Protein AF-0000000066195956 (afdb_homodimer)

pLDDT: mean 90.22, std 13.71, range [28.42, 98.81]

InterPro domains:
  IPR002176 Crossover junction endodeoxyribonuclease RuvC [MF_00034] (3-159)
  IPR002176 Crossover junction endodeoxyribonuclease RuvC [PF02075] (5-156)
  IPR002176 Crossover junction endodeoxyribonuclease RuvC [PR00696] (6-19)
  IPR002176 Crossover junction endodeoxyribonuclease RuvC [PR00696] (64-80)
  IPR002176 Crossover junction endodeoxyribonuclease RuvC [PR00696] (86-102)
  IPR002176 Crossover junction endodeoxyribonuclease RuvC [PR00696] (110-129)
  IPR002176 Crossover junction endodeoxyribonuclease RuvC [PTHR30194] (3-162)
  IPR002176 Crossover junction endodeoxyribonuclease RuvC [TIGR00228] (5-160)
  IPR002176 Crossover junction endodeoxyribonuclease RuvC [cd16962] (5-159)
  IPR012337 Ribonuclease H-like superfamily [SSF53098] (4-161)
  IPR020563 Crossover junction endodeoxyribonuclease RuvC, magnesium-binding site [PS01321] (116-153)
  IPR036397 Ribonuclease H superfamily [G3DSA:3.30.420.10] (4-164)

Structure (mmCIF, N/CA/C/O backbone):
data_AF-0000000066195956-model_v1
#
loop_
_entity.id
_entity.type
_entity.pdbx_description
1 polymer 'Crossover junction endodeoxyribonuclease RuvC'
#
loop_
_atom_site.group_PDB
_atom_site.id
_atom_site.type_symbol
_atom_site.label_atom_id
_atom_site.label_alt_id
_atom_site.label_comp_id
_atom_site.label_asym_id
_atom_site.label_entity_id
_atom_site.label_seq_id
_atom_site.pdbx_PDB_ins_code
_atom_site.Cartn_x
_atom_site.Cartn_y
_atom_site.Cartn_z
_atom_site.occupancy
_atom_site.B_iso_or_equiv
_atom_site.auth_seq_id
_atom_site.auth_comp_id
_atom_site.auth_asym_id
_atom_site.auth_atom_id
_atom_site.pdbx_PDB_model_num
ATOM 1 N N . MET A 1 1 ? -15.508 -23.344 -19.688 1 63.5 1 MET A N 1
ATOM 2 C CA . MET A 1 1 ? -15.297 -21.906 -19.719 1 63.5 1 MET A CA 1
ATOM 3 C C . MET A 1 1 ? -13.859 -21.562 -19.328 1 63.5 1 MET A C 1
ATOM 5 O O . MET A 1 1 ? -13.273 -22.219 -18.469 1 63.5 1 MET A O 1
ATOM 9 N N . THR A 1 2 ? -13 -20.812 -20.172 1 86.44 2 THR A N 1
ATOM 10 C CA . THR A 1 2 ? -11.586 -20.469 -20.047 1 86.44 2 THR A CA 1
ATOM 11 C C . THR A 1 2 ? -11.406 -19.297 -19.078 1 86.44 2 THR A C 1
ATOM 13 O O . THR A 1 2 ? -12.18 -18.344 -19.109 1 86.44 2 THR A O 1
ATOM 16 N N . GLN A 1 3 ? -10.609 -19.562 -18.031 1 92.44 3 GLN A N 1
ATOM 17 C CA . GLN A 1 3 ? -10.359 -18.531 -17.031 1 92.44 3 GLN A CA 1
ATOM 18 C C . GLN A 1 3 ? -8.867 -18.219 -16.922 1 92.44 3 GLN A C 1
ATOM 20 O O . GLN A 1 3 ? -8.031 -19.125 -16.984 1 92.44 3 GLN A O 1
ATOM 25 N N . LEU A 1 4 ? -8.57 -16.922 -16.844 1 96.5 4 LEU A N 1
ATOM 26 C CA . LEU A 1 4 ? -7.211 -16.5 -16.531 1 96.5 4 LEU A CA 1
ATOM 27 C C . LEU A 1 4 ? -7.086 -16.094 -15.07 1 96.5 4 LEU A C 1
ATOM 29 O O . LEU A 1 4 ? -7.867 -15.281 -14.578 1 96.5 4 LEU A O 1
ATOM 33 N N . ILE A 1 5 ? -6.164 -16.688 -14.391 1 97.19 5 ILE A N 1
ATOM 34 C CA . ILE A 1 5 ? -5.953 -16.406 -12.977 1 97.19 5 ILE A CA 1
ATOM 35 C C . ILE A 1 5 ? -4.516 -15.961 -12.742 1 97.19 5 ILE A C 1
ATOM 37 O O . ILE A 1 5 ? -3.572 -16.609 -13.203 1 97.19 5 ILE A O 1
ATOM 41 N N . MET A 1 6 ? -4.383 -14.867 -12.078 1 98.56 6 MET A N 1
ATOM 42 C CA . MET A 1 6 ? -3.047 -14.367 -11.766 1 98.56 6 MET A CA 1
ATOM 43 C C . MET A 1 6 ? -2.727 -14.57 -10.289 1 98.56 6 MET A C 1
ATOM 45 O O . MET A 1 6 ? -3.52 -14.195 -9.414 1 98.56 6 MET A O 1
ATOM 49 N N . GLY A 1 7 ? -1.646 -15.18 -10.008 1 98.5 7 GLY A N 1
ATOM 50 C CA . GLY A 1 7 ? -1.058 -15.188 -8.68 1 98.5 7 GLY A CA 1
ATOM 51 C C . GLY A 1 7 ? 0.059 -14.172 -8.523 1 98.5 7 GLY A C 1
ATOM 52 O O . GLY A 1 7 ? 0.842 -13.953 -9.445 1 98.5 7 GLY A O 1
ATOM 53 N N . ILE A 1 8 ? 0.136 -13.578 -7.367 1 98.56 8 ILE A N 1
ATOM 54 C CA . ILE A 1 8 ? 1.209 -12.641 -7.07 1 98.56 8 ILE A CA 1
ATOM 55 C C . ILE A 1 8 ? 1.847 -12.992 -5.727 1 98.56 8 ILE A C 1
ATOM 57 O O . ILE A 1 8 ? 1.144 -13.25 -4.746 1 98.56 8 ILE A O 1
ATOM 61 N N . ASP A 1 9 ? 3.09 -13.078 -5.664 1 96.38 9 ASP A N 1
ATOM 62 C CA . ASP A 1 9 ? 3.889 -13.195 -4.449 1 96.38 9 ASP A CA 1
ATOM 63 C C . ASP A 1 9 ? 4.625 -11.891 -4.152 1 96.38 9 ASP A C 1
ATOM 65 O O . ASP A 1 9 ? 5.75 -11.688 -4.613 1 96.38 9 ASP A O 1
ATOM 69 N N . PRO A 1 10 ? 4.008 -11.117 -3.299 1 95.5 10 PRO A N 1
ATOM 70 C CA . PRO A 1 10 ? 4.562 -9.781 -3.057 1 95.5 10 PRO A CA 1
ATOM 71 C C . PRO A 1 10 ? 5.871 -9.82 -2.27 1 95.5 10 PRO A C 1
ATOM 73 O O . PRO A 1 10 ? 6.035 -10.656 -1.379 1 95.5 10 PRO A O 1
ATOM 76 N N . GLY A 1 11 ? 6.766 -8.883 -2.588 1 91.88 11 GLY A N 1
ATOM 77 C CA . GLY A 1 11 ? 8.008 -8.641 -1.867 1 91.88 11 GLY A CA 1
ATOM 78 C C . GLY A 1 11 ? 8.438 -7.188 -1.904 1 91.88 11 GLY A C 1
ATOM 79 O O . GLY A 1 11 ? 7.945 -6.406 -2.723 1 91.88 11 GLY A O 1
ATOM 80 N N . THR A 1 12 ? 9.336 -6.922 -1.027 1 90.12 12 THR A N 1
ATOM 81 C CA . THR A 1 12 ? 9.797 -5.539 -0.947 1 90.12 12 THR A CA 1
ATOM 82 C C . THR A 1 12 ? 10.805 -5.238 -2.049 1 90.12 12 THR A C 1
ATOM 84 O O . THR A 1 12 ? 10.852 -4.121 -2.568 1 90.12 12 THR A O 1
ATOM 87 N N . LEU A 1 13 ? 11.523 -6.262 -2.41 1 93.31 13 LEU A N 1
ATOM 88 C CA . LEU A 1 13 ? 12.531 -6.051 -3.443 1 93.31 13 LEU A CA 1
ATOM 89 C C . LEU A 1 13 ? 12.203 -6.855 -4.699 1 93.31 13 LEU A C 1
ATOM 91 O O . LEU A 1 13 ? 12.562 -6.461 -5.809 1 93.31 13 LEU A O 1
ATOM 95 N N . VAL A 1 14 ? 11.523 -7.953 -4.473 1 95.31 14 VAL A N 1
ATOM 96 C CA . VAL A 1 14 ? 11.125 -8.789 -5.598 1 95.31 14 VAL A CA 1
ATOM 97 C C . VAL A 1 14 ? 9.672 -9.234 -5.426 1 95.31 14 VAL A C 1
ATOM 99 O O . VAL A 1 14 ? 9.289 -9.719 -4.359 1 95.31 14 VAL A O 1
ATOM 102 N N . SER A 1 15 ? 8.906 -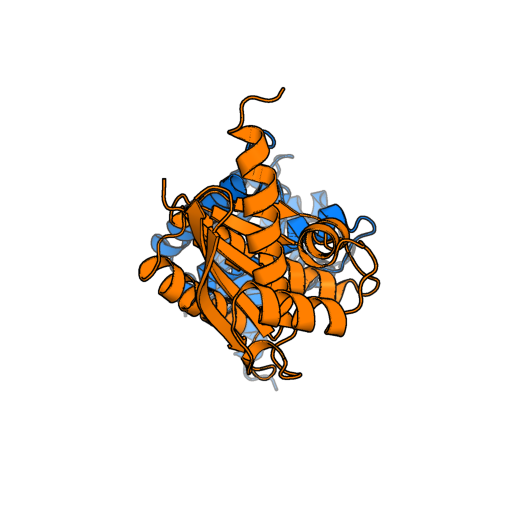9.047 -6.422 1 96.81 15 SER A N 1
ATOM 103 C CA . SER A 1 15 ? 7.551 -9.578 -6.488 1 96.81 15 SER A CA 1
ATOM 104 C C . SER A 1 15 ? 7.371 -10.484 -7.695 1 96.81 15 SER A C 1
ATOM 106 O O . SER A 1 15 ? 7.539 -10.055 -8.836 1 96.81 15 SER A O 1
ATOM 108 N N . GLY A 1 16 ? 7.059 -11.734 -7.441 1 97.25 16 GLY A N 1
ATOM 109 C CA . GLY A 1 16 ? 6.746 -12.648 -8.531 1 97.25 16 GLY A CA 1
ATOM 110 C C . GLY A 1 16 ? 5.285 -12.609 -8.938 1 97.25 16 GLY A C 1
ATOM 111 O O . GLY A 1 16 ? 4.41 -12.367 -8.109 1 97.25 16 GLY A O 1
ATOM 112 N N . TYR A 1 17 ? 5.055 -12.852 -10.188 1 98.31 17 TYR A N 1
ATOM 113 C CA . TYR A 1 17 ? 3.688 -13.023 -10.664 1 98.31 17 TYR A CA 1
ATOM 114 C C . TYR A 1 17 ? 3.598 -14.141 -11.695 1 98.31 17 TYR A C 1
ATOM 116 O O . TYR A 1 17 ? 4.586 -14.461 -12.359 1 98.31 17 TYR A O 1
ATOM 124 N N . ALA A 1 18 ? 2.43 -14.727 -11.75 1 98.25 18 ALA A N 1
ATOM 125 C CA . ALA A 1 18 ? 2.176 -15.812 -12.688 1 98.25 18 ALA A CA 1
ATOM 126 C C . ALA A 1 18 ? 0.708 -15.844 -13.109 1 98.25 18 ALA A C 1
ATOM 128 O O . ALA A 1 18 ? -0.182 -15.617 -12.289 1 98.25 18 ALA A O 1
ATOM 129 N N . ILE A 1 19 ? 0.499 -16.094 -14.352 1 98 19 ILE A N 1
ATOM 130 C CA . ILE A 1 19 ? -0.853 -16.203 -14.891 1 98 19 ILE A CA 1
ATOM 131 C C . ILE A 1 19 ? -1.06 -17.609 -15.469 1 98 19 ILE A C 1
ATOM 133 O O . ILE A 1 19 ? -0.222 -18.094 -16.234 1 98 19 ILE A O 1
ATOM 137 N N . ILE A 1 20 ? -2.117 -18.188 -15.078 1 96.62 20 ILE A N 1
ATOM 138 C CA . ILE A 1 20 ? -2.463 -19.484 -15.648 1 96.62 20 ILE A CA 1
ATOM 139 C C . ILE A 1 20 ? -3.762 -19.375 -16.438 1 96.62 20 ILE A C 1
ATOM 141 O O . ILE A 1 20 ? -4.598 -18.516 -16.156 1 96.62 20 ILE A O 1
ATOM 145 N N . LEU A 1 21 ? -3.846 -20.203 -17.438 1 95.88 21 LEU A N 1
ATOM 146 C CA . LEU A 1 21 ? -5.078 -20.422 -18.188 1 95.88 21 LEU A CA 1
ATOM 147 C C . LEU A 1 21 ? -5.777 -21.688 -17.719 1 95.88 21 LEU A C 1
ATOM 149 O O . LEU A 1 21 ? -5.172 -22.766 -17.688 1 95.88 21 LEU A O 1
ATOM 153 N N . VAL A 1 22 ? -7.031 -21.484 -17.281 1 93.25 22 VAL A N 1
ATOM 154 C CA . VAL A 1 22 ? -7.84 -22.625 -16.875 1 93.25 22 VAL A CA 1
ATOM 155 C C . VAL A 1 22 ? -8.898 -22.922 -17.938 1 93.25 22 VAL A C 1
ATOM 157 O O . VAL A 1 22 ? -9.789 -22.109 -18.172 1 93.25 22 VAL A O 1
ATOM 160 N N . GLU A 1 23 ? -8.812 -23.922 -18.719 1 87.5 23 GLU A N 1
ATOM 161 C CA . GLU A 1 23 ? -9.75 -24.266 -19.781 1 87.5 23 GLU A CA 1
ATOM 162 C C . GLU A 1 23 ? -10.852 -25.188 -19.266 1 87.5 23 GLU A C 1
ATOM 164 O O . GLU A 1 23 ? -12.039 -24.938 -19.5 1 87.5 23 GLU A O 1
ATOM 169 N N . GLN A 1 24 ? -10.594 -26.406 -18.969 1 74.31 24 GLN A N 1
ATOM 170 C CA . GLN A 1 24 ? -11.523 -27.344 -18.359 1 74.31 24 GLN A CA 1
ATOM 171 C C . GLN A 1 24 ? -11.109 -27.672 -16.922 1 74.31 24 GLN A C 1
ATOM 173 O O . GLN A 1 24 ? -10.062 -27.219 -16.453 1 74.31 24 GLN A O 1
ATOM 178 N N . ARG A 1 25 ? -11.992 -28.141 -16.094 1 63.81 25 ARG A N 1
ATOM 179 C CA . ARG A 1 25 ? -11.812 -28.438 -14.672 1 63.81 25 ARG A CA 1
ATOM 180 C C . ARG A 1 25 ? -10.414 -28.984 -14.406 1 63.81 25 ARG A C 1
ATOM 182 O O . ARG A 1 25 ? -9.828 -28.719 -13.352 1 63.81 25 ARG A O 1
ATOM 189 N N . TYR A 1 26 ? -9.898 -29.531 -15.445 1 66.25 26 TYR A N 1
ATOM 190 C CA . TYR A 1 26 ? -8.695 -30.266 -15.055 1 66.25 26 TYR A CA 1
ATOM 191 C C . TYR A 1 26 ? -7.516 -29.891 -15.953 1 66.25 26 TYR A C 1
ATOM 193 O O . TYR A 1 26 ? -6.43 -30.469 -15.82 1 66.25 26 TYR A O 1
ATOM 201 N N . LYS A 1 27 ? -7.766 -28.828 -16.719 1 88.44 27 LYS A N 1
ATOM 202 C CA . LYS A 1 27 ? -6.648 -28.484 -17.594 1 88.44 27 LYS A CA 1
ATOM 203 C C . LYS A 1 27 ? -6.137 -27.078 -17.312 1 88.44 27 LYS A C 1
ATOM 205 O O . LYS A 1 27 ? -6.855 -26.094 -17.531 1 88.44 27 LYS A O 1
ATOM 210 N N . ILE A 1 28 ? -4.977 -27.047 -16.781 1 92.75 28 ILE A N 1
ATOM 211 C CA . ILE A 1 28 ? -4.328 -25.781 -16.438 1 92.75 28 ILE A CA 1
ATOM 212 C C . ILE A 1 28 ? -3.031 -25.641 -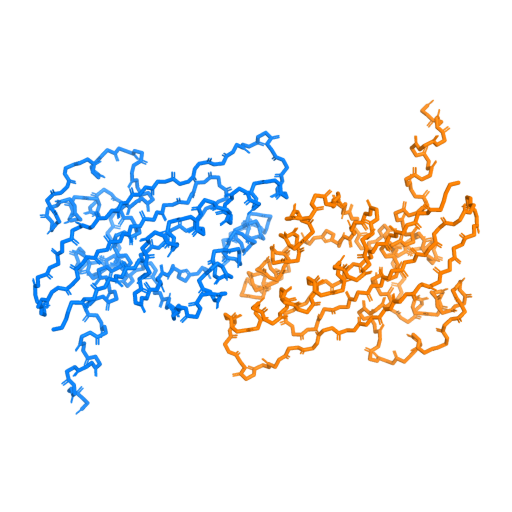17.234 1 92.75 28 ILE A C 1
ATOM 214 O O . ILE A 1 28 ? -2.273 -26.594 -17.375 1 92.75 28 ILE A O 1
ATOM 218 N N . ARG A 1 29 ? -2.832 -24.453 -17.812 1 94.81 29 ARG A N 1
ATOM 219 C CA . ARG A 1 29 ? -1.594 -24.156 -18.531 1 94.81 29 ARG A CA 1
ATOM 220 C C . ARG A 1 29 ? -1.011 -22.828 -18.078 1 94.81 29 ARG A C 1
ATOM 222 O O . ARG A 1 29 ? -1.751 -21.906 -17.703 1 94.81 29 ARG A O 1
ATOM 229 N N . ALA A 1 30 ? 0.293 -22.781 -18.188 1 96 30 ALA A N 1
ATOM 230 C CA . ALA A 1 30 ? 0.947 -21.5 -17.922 1 96 30 ALA A CA 1
ATOM 231 C C . ALA A 1 30 ? 0.711 -20.516 -19.078 1 96 30 ALA A C 1
ATOM 233 O O . ALA A 1 30 ? 0.84 -20.875 -20.25 1 96 30 ALA A O 1
ATOM 234 N N . HIS A 1 31 ? 0.312 -19.359 -18.766 1 96.25 31 HIS A N 1
ATOM 235 C CA . HIS A 1 31 ? 0.148 -18.328 -19.781 1 96.25 31 HIS A CA 1
ATOM 236 C C . HIS A 1 31 ? 1.359 -17.406 -19.828 1 96.25 31 HIS A C 1
ATOM 238 O O . HIS A 1 31 ? 1.993 -17.25 -20.875 1 96.25 31 HIS A O 1
ATOM 244 N N . SER A 1 32 ? 1.707 -16.766 -18.75 1 96.44 32 SER A N 1
ATOM 245 C CA . SER A 1 32 ? 2.873 -15.906 -18.625 1 96.44 32 SER A CA 1
ATOM 246 C C . SER A 1 32 ? 3.279 -15.734 -17.172 1 96.44 32 SER A C 1
ATOM 248 O O . SER A 1 32 ? 2.482 -16 -16.266 1 96.44 32 SER A O 1
ATOM 250 N N . TYR A 1 33 ? 4.504 -15.406 -16.953 1 96.94 33 TYR A N 1
ATOM 251 C CA . TYR A 1 33 ? 5.027 -15.211 -15.609 1 96.94 33 TYR A CA 1
ATOM 252 C C . TYR A 1 33 ? 6.27 -14.328 -15.633 1 96.94 33 TYR A C 1
ATOM 254 O O . TYR A 1 33 ? 6.867 -14.109 -16.688 1 96.94 33 TYR A O 1
ATOM 262 N N . GLY A 1 34 ? 6.578 -13.758 -14.492 1 96.25 34 GLY A N 1
ATOM 263 C CA . GLY A 1 34 ? 7.75 -12.906 -14.352 1 96.25 34 GLY A CA 1
ATOM 264 C C . GLY A 1 34 ? 8 -12.461 -12.93 1 96.25 34 GLY A C 1
ATOM 265 O O . GLY A 1 34 ? 7.285 -12.867 -12.008 1 96.25 34 GLY A O 1
ATOM 266 N N . ALA A 1 35 ? 9.117 -11.781 -12.773 1 96.75 35 ALA A N 1
ATOM 267 C CA . ALA A 1 35 ? 9.484 -11.18 -11.492 1 96.75 35 ALA A CA 1
ATOM 268 C C . ALA A 1 35 ? 9.781 -9.695 -11.648 1 96.75 35 ALA A C 1
ATOM 270 O O . ALA A 1 35 ? 10.492 -9.289 -12.57 1 96.75 35 ALA A O 1
ATOM 271 N N . ILE A 1 36 ? 9.164 -8.93 -10.828 1 97.38 36 ILE A N 1
ATOM 272 C CA . ILE A 1 36 ? 9.461 -7.508 -10.766 1 97.38 36 ILE A CA 1
ATOM 273 C C . ILE A 1 36 ? 10.562 -7.254 -9.75 1 97.38 36 ILE A C 1
ATOM 275 O O . ILE A 1 36 ? 10.367 -7.434 -8.547 1 97.38 36 ILE A O 1
ATOM 279 N N . ARG A 1 37 ? 11.656 -6.855 -10.211 1 96.88 37 ARG A N 1
ATOM 280 C CA . ARG A 1 37 ? 12.812 -6.621 -9.359 1 96.88 37 ARG A CA 1
ATOM 281 C C . ARG A 1 37 ? 13.047 -5.125 -9.156 1 96.88 37 ARG A C 1
ATOM 283 O O . ARG A 1 37 ? 13.203 -4.383 -10.125 1 96.88 37 ARG A O 1
ATOM 290 N N . LEU A 1 38 ? 13.039 -4.773 -7.922 1 96.12 38 LEU A N 1
ATOM 291 C CA . LEU A 1 38 ? 13.219 -3.377 -7.539 1 96.12 38 LEU A CA 1
ATOM 292 C C . LEU A 1 38 ? 14.617 -3.139 -6.98 1 96.12 38 LEU A C 1
ATOM 294 O O . LEU A 1 38 ? 15.203 -4.031 -6.363 1 96.12 38 LEU A O 1
ATOM 298 N N . SER A 1 39 ? 15.094 -1.986 -7.191 1 95.56 39 SER A N 1
ATOM 299 C CA . SER A 1 39 ? 16.438 -1.647 -6.727 1 95.56 39 SER A CA 1
ATOM 300 C C . SER A 1 39 ? 16.406 -1.153 -5.285 1 95.56 39 SER A C 1
ATOM 302 O O . SER A 1 39 ? 15.641 -0.252 -4.945 1 95.56 39 SER A O 1
ATOM 304 N N . SER A 1 40 ? 17.312 -1.706 -4.43 1 92.94 40 SER A N 1
ATOM 305 C CA . SER A 1 40 ? 17.438 -1.252 -3.049 1 92.94 40 SER A CA 1
ATOM 306 C C . SER A 1 40 ? 18.031 0.154 -2.977 1 92.94 40 SER A C 1
ATOM 308 O O . SER A 1 40 ? 17.984 0.799 -1.928 1 92.94 40 SER A O 1
ATOM 310 N N . LYS A 1 41 ? 18.516 0.668 -4.055 1 95.06 41 LYS A N 1
ATOM 311 C CA . LYS A 1 41 ? 19.094 2.006 -4.113 1 95.06 41 LYS A CA 1
ATOM 312 C C . LYS A 1 41 ? 18.016 3.07 -4.277 1 95.06 41 LYS A C 1
ATOM 314 O O . LYS A 1 41 ? 18.266 4.25 -4.02 1 95.06 41 LYS A O 1
ATOM 319 N N . ASP A 1 42 ? 16.891 2.648 -4.754 1 95.31 42 ASP A N 1
ATOM 320 C CA . ASP A 1 42 ? 15.781 3.576 -4.961 1 95.31 42 ASP A CA 1
ATOM 321 C C . ASP A 1 42 ? 15.016 3.818 -3.66 1 95.31 42 ASP A C 1
ATOM 323 O O . ASP A 1 42 ? 15.023 2.973 -2.764 1 95.31 42 ASP A O 1
ATOM 327 N N . SER A 1 43 ? 14.469 5.031 -3.566 1 94.69 43 SER A N 1
ATOM 328 C CA . SER A 1 43 ? 13.586 5.293 -2.439 1 94.69 43 SER A CA 1
ATOM 329 C C . SER A 1 43 ? 12.383 4.355 -2.447 1 94.69 43 SER A C 1
ATOM 331 O O . SER A 1 43 ? 12.016 3.818 -3.496 1 94.69 43 SER A O 1
ATOM 333 N N . LEU A 1 44 ? 11.797 4.129 -1.325 1 93.56 44 LEU A N 1
ATOM 334 C CA . LEU A 1 44 ? 10.594 3.301 -1.242 1 93.56 44 LEU A CA 1
ATOM 335 C C . LEU A 1 44 ? 9.5 3.836 -2.158 1 93.56 44 LEU A C 1
ATOM 337 O O . LEU A 1 44 ? 8.797 3.061 -2.811 1 93.56 44 LEU A O 1
ATOM 341 N N . THR A 1 45 ? 9.422 5.121 -2.18 1 95.44 45 THR A N 1
ATOM 342 C CA . THR A 1 45 ? 8.438 5.781 -3.035 1 95.44 45 THR A CA 1
ATOM 343 C C . THR A 1 45 ? 8.641 5.391 -4.496 1 95.44 45 THR A C 1
ATOM 345 O O . THR A 1 45 ? 7.691 5.016 -5.184 1 95.44 45 THR A O 1
ATOM 348 N N . GLN A 1 46 ? 9.844 5.43 -4.941 1 96.56 46 GLN A N 1
ATOM 349 C CA . GLN A 1 46 ? 10.164 5.086 -6.32 1 96.56 46 GLN A CA 1
ATOM 350 C C . GLN A 1 46 ? 9.938 3.6 -6.586 1 96.56 46 GLN A C 1
ATOM 352 O O . GLN A 1 46 ? 9.461 3.219 -7.656 1 96.56 46 GLN A O 1
ATOM 357 N N . ARG A 1 47 ? 10.297 2.832 -5.688 1 97.62 47 ARG A N 1
ATOM 358 C CA . ARG A 1 47 ? 10.102 1.391 -5.824 1 97.62 47 ARG A CA 1
ATOM 359 C C . ARG A 1 47 ? 8.633 1.05 -6.016 1 97.62 47 ARG A C 1
ATOM 361 O O . ARG A 1 47 ? 8.281 0.268 -6.902 1 97.62 47 ARG A O 1
ATOM 368 N N . TYR A 1 48 ? 7.793 1.66 -5.254 1 97.5 48 TYR A N 1
ATOM 369 C CA . TYR A 1 48 ? 6.375 1.329 -5.309 1 97.5 48 TYR A CA 1
ATOM 370 C C . TYR A 1 48 ? 5.727 1.907 -6.562 1 97.5 48 TYR A C 1
ATOM 372 O O . TYR A 1 48 ? 4.793 1.322 -7.113 1 97.5 48 TYR A O 1
ATOM 380 N N . LYS A 1 49 ? 6.258 3.01 -7.031 1 98.19 49 LYS A N 1
ATOM 381 C CA . LYS A 1 49 ? 5.836 3.535 -8.328 1 98.19 49 LYS A CA 1
ATOM 382 C C . LYS A 1 49 ? 6.168 2.559 -9.453 1 98.19 49 LYS A C 1
ATOM 384 O O . LYS A 1 49 ? 5.32 2.266 -10.297 1 98.19 49 LYS A O 1
ATOM 389 N N . GLN A 1 50 ? 7.34 2.076 -9.414 1 98.19 50 GLN A N 1
ATOM 390 C CA . GLN A 1 50 ? 7.77 1.11 -10.422 1 98.19 50 GLN A CA 1
ATOM 391 C C . GLN A 1 50 ? 6.953 -0.176 -10.328 1 98.19 50 GLN A C 1
ATOM 393 O O . GLN A 1 50 ? 6.543 -0.728 -11.352 1 98.19 50 GLN A O 1
ATOM 398 N N . LEU A 1 51 ? 6.766 -0.627 -9.133 1 98.44 51 LEU A N 1
ATOM 399 C CA . LEU A 1 51 ? 5.961 -1.823 -8.906 1 98.44 51 LEU A CA 1
ATOM 400 C C . LEU A 1 51 ? 4.574 -1.671 -9.523 1 98.44 51 LEU A C 1
ATOM 402 O O . LEU A 1 51 ? 4.125 -2.539 -10.273 1 98.44 51 LEU A O 1
ATOM 406 N N . PHE A 1 52 ? 3.961 -0.563 -9.266 1 98.81 52 PHE A N 1
ATOM 407 C CA . PHE A 1 52 ? 2.613 -0.29 -9.758 1 98.81 52 PHE A CA 1
ATOM 408 C C . PHE A 1 52 ? 2.592 -0.225 -11.281 1 98.81 52 PHE A C 1
ATOM 410 O O . PHE A 1 52 ? 1.737 -0.841 -11.914 1 98.81 52 PHE A O 1
ATOM 417 N N . GLN A 1 53 ? 3.494 0.496 -11.812 1 98.5 53 GLN A N 1
ATOM 418 C CA . GLN A 1 53 ? 3.527 0.682 -13.266 1 98.5 53 GLN A CA 1
ATOM 419 C C . GLN A 1 53 ? 3.771 -0.642 -13.984 1 98.5 53 GLN A C 1
ATOM 421 O O . GLN A 1 53 ? 3.119 -0.939 -14.984 1 98.5 53 GLN A O 1
ATOM 426 N N . THR A 1 54 ? 4.699 -1.461 -13.445 1 98.19 54 THR A N 1
ATOM 427 C CA . THR A 1 54 ? 5.039 -2.727 -14.094 1 98.19 54 THR A CA 1
ATOM 428 C C . THR A 1 54 ? 3.861 -3.695 -14.031 1 98.19 54 THR A C 1
ATOM 430 O O . THR A 1 54 ? 3.455 -4.254 -15.047 1 98.19 54 THR A O 1
ATOM 433 N N . ILE A 1 55 ? 3.252 -3.822 -12.844 1 98.44 55 ILE A N 1
ATOM 434 C CA . ILE A 1 55 ? 2.158 -4.777 -12.711 1 98.44 55 ILE A CA 1
ATOM 435 C C . ILE A 1 55 ? 0.94 -4.281 -13.484 1 98.44 55 ILE A C 1
ATOM 437 O O . ILE A 1 55 ? 0.185 -5.078 -14.047 1 98.44 55 ILE A O 1
ATOM 441 N N . SER A 1 56 ? 0.713 -2.98 -13.5 1 98.44 56 SER A N 1
ATOM 442 C CA . SER A 1 56 ? -0.379 -2.414 -14.281 1 98.44 56 SER A CA 1
ATOM 443 C C . SER A 1 56 ? -0.208 -2.721 -15.766 1 98.44 56 SER A C 1
ATOM 445 O O . SER A 1 56 ? -1.185 -3.004 -16.469 1 98.44 56 SER A O 1
ATOM 447 N N . GLY A 1 57 ? 1.042 -2.643 -16.219 1 98 57 GLY A N 1
ATOM 448 C CA . GLY A 1 57 ? 1.309 -3.025 -17.594 1 98 57 GLY A CA 1
ATOM 449 C C . GLY A 1 57 ? 0.911 -4.457 -17.906 1 98 57 GLY A C 1
ATOM 450 O O . GLY A 1 57 ? 0.281 -4.727 -18.922 1 98 57 GLY A O 1
ATOM 451 N N . VAL A 1 58 ? 1.217 -5.363 -17.016 1 97.88 58 VAL A N 1
ATOM 452 C CA . VAL A 1 58 ? 0.879 -6.773 -17.172 1 97.88 58 VAL A CA 1
ATOM 453 C C . VAL A 1 58 ? -0.639 -6.945 -17.188 1 97.88 58 VAL A C 1
ATOM 455 O O . VAL A 1 58 ? -1.185 -7.641 -18.047 1 97.88 58 VAL A O 1
ATOM 458 N N . LEU A 1 59 ? -1.328 -6.234 -16.281 1 97.88 59 LEU A N 1
ATOM 459 C CA . LEU A 1 59 ? -2.773 -6.359 -16.125 1 97.88 59 LEU A CA 1
ATOM 460 C C . LEU A 1 59 ? -3.502 -5.754 -17.328 1 97.88 59 LEU A C 1
ATOM 462 O O . LEU A 1 59 ? -4.594 -6.203 -17.672 1 97.88 59 LEU A O 1
ATOM 466 N N . ASN A 1 60 ? -2.893 -4.77 -17.906 1 96.75 60 ASN A N 1
ATOM 467 C CA . ASN A 1 60 ? -3.479 -4.152 -19.094 1 96.75 60 ASN A CA 1
ATOM 468 C C . ASN A 1 60 ? -3.346 -5.051 -20.312 1 96.75 60 ASN A C 1
ATOM 470 O O . ASN A 1 60 ? -4.242 -5.098 -21.156 1 96.75 60 ASN A O 1
ATOM 474 N N . ASP A 1 61 ? -2.26 -5.73 -20.344 1 96.12 61 ASP A N 1
ATOM 475 C CA . ASP A 1 61 ? -2.012 -6.629 -21.469 1 96.12 61 ASP A CA 1
ATOM 476 C C . ASP A 1 61 ? -2.879 -7.883 -21.375 1 96.12 61 ASP A C 1
ATOM 478 O O . ASP A 1 61 ? -3.369 -8.391 -22.391 1 96.12 61 ASP A O 1
ATOM 482 N N . ILE A 1 62 ? -2.957 -8.312 -20.078 1 93.38 62 ILE A N 1
ATOM 483 C CA . ILE A 1 62 ? -3.748 -9.492 -19.734 1 93.38 62 ILE A CA 1
ATOM 484 C C . ILE A 1 62 ? -4.754 -9.141 -18.641 1 93.38 62 ILE A C 1
ATOM 486 O O . ILE A 1 62 ? -4.379 -8.633 -17.594 1 93.38 62 ILE A O 1
ATOM 490 N N . THR A 1 63 ? -6.008 -9.195 -18.938 1 93.56 63 THR A N 1
ATOM 491 C CA . THR A 1 63 ? -7 -8.945 -17.891 1 93.56 63 THR A CA 1
ATOM 492 C C . THR A 1 63 ? -7.48 -10.258 -17.281 1 93.56 63 THR A C 1
ATOM 494 O O . THR A 1 63 ? -8.445 -10.859 -17.766 1 93.56 63 THR A O 1
ATOM 497 N N . PRO A 1 64 ? -6.758 -10.609 -16.188 1 97.75 64 PRO A N 1
ATOM 498 C CA . PRO A 1 64 ? -7.203 -11.867 -15.578 1 97.75 64 PRO A CA 1
ATOM 499 C C . PRO A 1 64 ? -8.586 -11.766 -14.945 1 97.75 64 PRO A C 1
ATOM 501 O O . PRO A 1 64 ? -9.062 -10.656 -14.688 1 97.75 64 PRO A O 1
ATOM 504 N N . ASP A 1 65 ? -9.133 -12.93 -14.734 1 96.88 65 ASP A N 1
ATOM 505 C CA . ASP A 1 65 ? -10.453 -13 -14.102 1 96.88 65 ASP A CA 1
ATOM 506 C C . ASP A 1 65 ? -10.336 -12.875 -12.586 1 96.88 65 ASP A C 1
ATOM 508 O O . ASP A 1 65 ? -11.312 -12.539 -11.914 1 96.88 65 ASP A O 1
ATOM 512 N N . ALA A 1 66 ? -9.156 -13.133 -12.102 1 97.62 66 ALA A N 1
ATOM 513 C CA . ALA A 1 66 ? -8.898 -13.086 -10.664 1 97.62 66 ALA A CA 1
ATOM 514 C C . ALA A 1 66 ? -7.418 -12.836 -10.383 1 97.62 66 ALA A C 1
ATOM 516 O O . ALA A 1 66 ? -6.555 -13.289 -11.133 1 97.62 66 ALA A O 1
ATOM 517 N N . VAL A 1 67 ? -7.199 -12.125 -9.375 1 98.31 67 VAL A N 1
ATOM 518 C CA . VAL A 1 67 ? -5.859 -11.969 -8.82 1 98.31 67 VAL A CA 1
ATOM 519 C C . VAL A 1 67 ? -5.797 -12.609 -7.434 1 98.31 67 VAL A C 1
ATOM 521 O O . VAL A 1 67 ? -6.707 -12.43 -6.617 1 98.31 67 VAL A O 1
ATOM 524 N N . VAL A 1 68 ? -4.73 -13.352 -7.188 1 98.12 68 VAL A N 1
ATOM 525 C CA . VAL A 1 68 ? -4.605 -14.102 -5.941 1 98.12 68 VAL A CA 1
ATOM 526 C C . VAL A 1 68 ? -3.309 -13.719 -5.238 1 98.12 68 VAL A C 1
ATOM 528 O O . VAL A 1 68 ? -2.24 -13.703 -5.852 1 98.12 68 VAL A O 1
ATOM 531 N N . LEU A 1 69 ? -3.404 -13.375 -3.988 1 97.38 69 LEU A N 1
ATOM 532 C CA . LEU A 1 69 ? -2.242 -13.086 -3.158 1 97.38 69 LEU A CA 1
ATOM 533 C C . LEU A 1 69 ? -2.201 -13.992 -1.935 1 97.38 69 LEU A C 1
ATOM 535 O O . LEU A 1 69 ? -3.209 -14.609 -1.581 1 97.38 69 LEU A O 1
ATOM 539 N N . GLU A 1 70 ? -1.057 -14.016 -1.338 1 94.31 70 GLU A N 1
ATOM 540 C CA . GLU A 1 70 ? -0.91 -14.758 -0.087 1 94.31 70 GLU A CA 1
ATOM 541 C C . GLU A 1 70 ? -1.379 -13.922 1.103 1 94.31 70 GLU A C 1
ATOM 543 O O . GLU A 1 70 ? -1.156 -12.711 1.146 1 94.31 70 GLU A O 1
ATOM 548 N N . THR A 1 71 ? -1.996 -14.656 2.018 1 89.62 71 THR A N 1
ATOM 549 C CA . THR A 1 71 ? -2.326 -13.969 3.262 1 89.62 71 THR A CA 1
ATOM 550 C C . THR A 1 71 ? -1.064 -13.688 4.07 1 89.62 71 THR A C 1
ATOM 552 O O . THR A 1 71 ? -0.177 -14.531 4.172 1 89.62 71 THR A O 1
ATOM 555 N N . GLN A 1 72 ? -0.862 -12.422 4.383 1 79.38 72 GLN A N 1
ATOM 556 C CA . GLN A 1 72 ? 0.339 -12.047 5.121 1 79.38 72 GLN A CA 1
ATOM 557 C C . GLN A 1 72 ? 0.046 -11.906 6.613 1 79.38 72 GLN A C 1
ATOM 559 O O . GLN A 1 72 ? -0.997 -11.375 6.996 1 79.38 72 GLN A O 1
ATOM 564 N N . TYR A 1 73 ? 0.847 -12.766 7.312 1 69.56 73 TYR A N 1
ATOM 565 C CA . TYR A 1 73 ? 0.812 -12.633 8.766 1 69.56 73 TYR A CA 1
ATOM 566 C C . TYR A 1 73 ? 2.076 -11.961 9.281 1 69.56 73 TYR A C 1
ATOM 568 O O . TYR A 1 73 ? 3.129 -12.023 8.641 1 69.56 73 TYR A O 1
ATOM 576 N N . VAL A 1 74 ? 1.925 -10.875 9.984 1 57.91 74 VAL A N 1
ATOM 577 C CA . VAL A 1 74 ? 3.014 -10.031 10.461 1 57.91 74 VAL A CA 1
ATOM 578 C C . VAL A 1 74 ? 4.125 -10.898 11.047 1 57.91 74 VAL A C 1
ATOM 580 O O . VAL A 1 74 ? 3.859 -11.789 11.852 1 57.91 74 VAL A O 1
ATOM 583 N N . HIS A 1 75 ? 5.41 -10.875 10.344 1 60.28 75 HIS A N 1
ATOM 584 C CA . HIS A 1 75 ? 6.664 -11.438 10.828 1 60.28 75 HIS A CA 1
ATOM 585 C C . HIS A 1 75 ? 7.18 -10.664 12.039 1 60.28 75 HIS A C 1
ATOM 587 O O . HIS A 1 75 ? 6.652 -9.602 12.375 1 60.28 75 HIS A O 1
ATOM 593 N N . LYS A 1 76 ? 8.32 -11.008 12.547 1 62.53 76 LYS A N 1
ATOM 594 C CA . LYS A 1 76 ? 9.055 -10.594 13.742 1 62.53 76 LYS A CA 1
ATOM 595 C C . LYS A 1 76 ? 9.516 -9.148 13.625 1 62.53 76 LYS A C 1
ATOM 597 O O . LYS A 1 76 ? 9.492 -8.398 14.602 1 62.53 76 LYS A O 1
ATOM 602 N N . ASN A 1 77 ? 9.844 -8.711 12.312 1 73.56 77 ASN A N 1
ATOM 603 C CA . ASN A 1 77 ? 10.383 -7.363 12.203 1 73.56 77 ASN A CA 1
ATOM 604 C C . ASN A 1 77 ? 9.328 -6.375 11.703 1 73.56 77 ASN A C 1
ATOM 606 O O . ASN A 1 77 ? 8.898 -6.449 10.555 1 73.56 77 ASN A O 1
ATOM 610 N N . PRO A 1 78 ? 9.023 -5.457 12.508 1 73.44 78 PRO A N 1
ATOM 611 C CA . PRO A 1 78 ? 7.953 -4.508 12.195 1 73.44 78 PRO A CA 1
ATOM 612 C C . PRO A 1 78 ? 8.258 -3.658 10.961 1 73.44 78 PRO A C 1
ATOM 614 O O . PRO A 1 78 ? 7.355 -3.352 10.18 1 73.44 78 PRO A O 1
ATOM 617 N N . GLN A 1 79 ? 9.516 -3.26 10.742 1 77.81 79 GLN A N 1
ATOM 618 C CA . GLN A 1 79 ? 9.875 -2.426 9.602 1 77.81 79 GLN A CA 1
ATOM 619 C C . GLN A 1 79 ? 9.656 -3.164 8.289 1 77.81 79 GLN A C 1
ATOM 621 O O . GLN A 1 79 ? 9.141 -2.588 7.324 1 77.81 79 GLN A O 1
ATOM 626 N N . SER A 1 80 ? 9.961 -4.359 8.297 1 81.88 80 SER A N 1
ATOM 627 C CA . SER A 1 80 ? 9.766 -5.152 7.09 1 81.88 80 SER A CA 1
ATOM 628 C C . SER A 1 80 ? 8.289 -5.402 6.828 1 81.88 80 SER A C 1
ATOM 630 O O . SER A 1 80 ? 7.859 -5.469 5.672 1 81.88 80 SER A O 1
ATOM 632 N N . THR A 1 81 ? 7.602 -5.465 7.918 1 84.38 81 THR A N 1
ATOM 633 C CA . THR A 1 81 ? 6.172 -5.73 7.812 1 84.38 81 THR A CA 1
ATOM 634 C C . THR A 1 81 ? 5.449 -4.555 7.16 1 84.38 81 THR A C 1
ATOM 636 O O . THR A 1 81 ? 4.59 -4.75 6.301 1 84.38 81 THR A O 1
ATOM 639 N N . ILE A 1 82 ? 5.84 -3.418 7.484 1 87 82 ILE A N 1
ATOM 640 C CA . ILE A 1 82 ? 5.195 -2.236 6.918 1 87 82 ILE A CA 1
ATOM 641 C C . ILE A 1 82 ? 5.539 -2.123 5.434 1 87 82 ILE A C 1
ATOM 643 O O . ILE A 1 82 ? 4.664 -1.855 4.609 1 87 82 ILE A O 1
ATOM 647 N N . LYS A 1 83 ? 6.781 -2.381 5.102 1 90.06 83 LYS A N 1
ATOM 648 C CA . LYS A 1 83 ? 7.207 -2.305 3.707 1 90.06 83 LYS A CA 1
ATOM 649 C C . LYS A 1 83 ? 6.488 -3.346 2.854 1 90.06 83 LYS A C 1
ATOM 651 O O . LYS A 1 83 ? 6.09 -3.062 1.722 1 90.06 83 LYS A O 1
ATOM 656 N N . LEU A 1 84 ? 6.371 -4.449 3.477 1 91.31 84 LEU A N 1
ATOM 657 C CA . LEU A 1 84 ? 5.629 -5.5 2.787 1 91.31 84 LEU A CA 1
ATOM 658 C C . LEU A 1 84 ? 4.164 -5.109 2.613 1 91.31 84 LEU A C 1
ATOM 660 O O . LEU A 1 84 ? 3.576 -5.344 1.555 1 91.31 84 LEU A O 1
ATOM 664 N N . GLY A 1 85 ? 3.586 -4.594 3.621 1 92.5 85 GLY A N 1
ATOM 665 C CA . GLY A 1 85 ? 2.229 -4.082 3.525 1 92.5 85 GLY A CA 1
ATOM 666 C C . GLY A 1 85 ? 2.059 -3.047 2.428 1 92.5 85 GLY A C 1
ATOM 667 O O . GLY A 1 85 ? 1.079 -3.086 1.679 1 92.5 85 GLY A O 1
ATOM 668 N N . MET A 1 86 ? 3.004 -2.174 2.385 1 95 86 MET A N 1
ATOM 669 C CA . MET A 1 86 ? 2.941 -1.15 1.347 1 95 86 MET A CA 1
ATOM 670 C C . MET A 1 86 ? 2.967 -1.78 -0.042 1 95 86 MET A C 1
ATOM 672 O O . MET A 1 86 ? 2.158 -1.43 -0.902 1 95 86 MET A O 1
ATOM 676 N N . ALA A 1 87 ? 3.854 -2.717 -0.231 1 96.06 87 ALA A N 1
ATOM 677 C CA . ALA A 1 87 ? 3.918 -3.42 -1.509 1 96.06 87 ALA A CA 1
ATOM 678 C C . ALA A 1 87 ? 2.588 -4.098 -1.828 1 96.06 87 ALA A C 1
ATOM 680 O O . ALA A 1 87 ? 2.082 -3.99 -2.947 1 96.06 87 ALA A O 1
ATOM 681 N N . ARG A 1 88 ? 2.076 -4.754 -0.848 1 96 88 ARG A N 1
ATOM 682 C CA . ARG A 1 88 ? 0.792 -5.43 -1.013 1 96 88 ARG A CA 1
ATOM 683 C C . ARG A 1 88 ? -0.307 -4.438 -1.376 1 96 88 ARG A C 1
ATOM 685 O O . ARG A 1 88 ? -1.127 -4.707 -2.256 1 96 88 ARG A O 1
ATOM 692 N N . GLY A 1 89 ? -0.327 -3.361 -0.689 1 97.19 89 GLY A N 1
ATOM 693 C CA . GLY A 1 89 ? -1.306 -2.33 -0.996 1 97.19 89 GLY A CA 1
ATOM 694 C C . GLY A 1 89 ? -1.251 -1.867 -2.439 1 97.19 89 GLY A C 1
ATOM 695 O O . GLY A 1 89 ? -2.289 -1.695 -3.082 1 97.19 89 GLY A O 1
ATOM 696 N N . VAL A 1 90 ? -0.075 -1.693 -2.967 1 98.31 90 VAL A N 1
ATOM 697 C CA . VAL A 1 90 ? 0.147 -1.239 -4.336 1 98.31 90 VAL A CA 1
ATOM 698 C C . VAL A 1 90 ? -0.381 -2.283 -5.316 1 98.31 90 VAL A C 1
ATOM 700 O O . VAL A 1 90 ? -1.071 -1.944 -6.281 1 98.31 90 VAL A O 1
ATOM 703 N N . LEU A 1 91 ? -0.13 -3.504 -5.035 1 98.44 91 LEU A N 1
ATOM 704 C CA . LEU A 1 91 ? -0.523 -4.59 -5.926 1 98.44 91 LEU A CA 1
ATOM 705 C C . LEU A 1 91 ? -2.035 -4.785 -5.91 1 98.44 91 LEU A C 1
ATOM 707 O O . LEU A 1 91 ? -2.656 -4.93 -6.965 1 98.44 91 LEU A O 1
ATOM 711 N N . VAL A 1 92 ? -2.6 -4.77 -4.727 1 97.94 92 VAL A N 1
ATOM 712 C CA . VAL A 1 92 ? -4.047 -4.895 -4.57 1 97.94 92 VAL A CA 1
ATOM 713 C C . VAL A 1 92 ? -4.742 -3.738 -5.281 1 97.94 92 VAL A C 1
ATOM 715 O O . VAL A 1 92 ? -5.746 -3.938 -5.969 1 97.94 92 VAL A O 1
ATOM 718 N N . LEU A 1 93 ? -4.18 -2.6 -5.16 1 98.5 93 LEU A N 1
ATOM 719 C CA . LEU A 1 93 ? -4.75 -1.415 -5.789 1 98.5 93 LEU A CA 1
ATOM 720 C C . LEU A 1 93 ? -4.738 -1.546 -7.309 1 98.5 93 LEU A C 1
ATOM 722 O O . LEU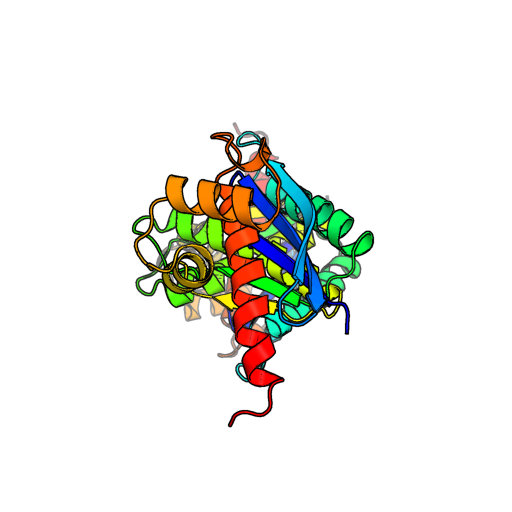 A 1 93 ? -5.699 -1.163 -7.977 1 98.5 93 LEU A O 1
ATOM 726 N N . ALA A 1 94 ? -3.65 -2.049 -7.859 1 98.56 94 ALA A N 1
ATOM 727 C CA . ALA A 1 94 ? -3.541 -2.219 -9.305 1 98.56 94 ALA A CA 1
ATOM 728 C C . ALA A 1 94 ? -4.68 -3.082 -9.844 1 98.56 94 ALA A C 1
ATOM 730 O O . ALA A 1 94 ? -5.262 -2.773 -10.891 1 98.56 94 ALA A O 1
ATOM 731 N N . ALA A 1 95 ? -5.023 -4.129 -9.133 1 98.25 95 ALA A N 1
ATOM 732 C CA . ALA A 1 95 ? -6.133 -4.996 -9.516 1 98.25 95 ALA A CA 1
ATOM 733 C C . ALA A 1 95 ? -7.473 -4.301 -9.312 1 98.25 95 ALA A C 1
ATOM 735 O O . ALA A 1 95 ? -8.352 -4.359 -10.18 1 98.25 95 ALA A O 1
ATOM 736 N N . ALA A 1 96 ? -7.617 -3.609 -8.219 1 98 96 ALA A N 1
ATOM 737 C CA . ALA A 1 96 ? -8.867 -2.957 -7.836 1 98 96 ALA A CA 1
ATOM 738 C C . ALA A 1 96 ? -9.266 -1.888 -8.852 1 98 96 ALA A C 1
ATOM 740 O O . ALA A 1 96 ? -10.438 -1.748 -9.188 1 98 96 ALA A O 1
ATOM 741 N N . LEU A 1 97 ? -8.32 -1.153 -9.312 1 97.88 97 LEU A N 1
ATOM 742 C CA . LEU A 1 97 ? -8.578 -0.069 -10.258 1 97.88 97 LEU A CA 1
ATOM 743 C C . LEU A 1 97 ? -9.102 -0.612 -11.578 1 97.88 97 LEU A C 1
ATOM 745 O O . LEU A 1 97 ? -9.664 0.135 -12.383 1 97.88 97 LEU A O 1
ATOM 749 N N . ARG A 1 98 ? -8.93 -1.896 -11.82 1 97.5 98 ARG A N 1
ATOM 750 C CA . ARG A 1 98 ? -9.383 -2.547 -13.039 1 97.5 98 ARG A CA 1
ATOM 751 C C . ARG A 1 98 ? -10.578 -3.451 -12.766 1 97.5 98 ARG A C 1
ATOM 753 O O . ARG A 1 98 ? -10.977 -4.242 -13.625 1 97.5 98 ARG A O 1
ATOM 760 N N . ASP A 1 99 ? -11.047 -3.389 -11.523 1 96.94 99 ASP A N 1
ATOM 761 C CA . ASP A 1 99 ? -12.219 -4.117 -11.062 1 96.94 99 ASP A CA 1
ATOM 762 C C . ASP A 1 99 ? -12.008 -5.625 -11.172 1 96.94 99 ASP A C 1
ATOM 764 O O . ASP A 1 99 ? -12.938 -6.371 -11.484 1 96.94 99 ASP A O 1
ATOM 768 N N . ILE A 1 100 ? -10.812 -6.055 -11.039 1 97.44 100 ILE A N 1
ATOM 769 C CA . ILE A 1 100 ? -10.5 -7.48 -10.992 1 97.44 100 ILE A CA 1
ATOM 770 C C . ILE A 1 100 ? -10.641 -7.992 -9.555 1 97.44 100 ILE A C 1
ATOM 772 O O . ILE A 1 100 ? -10.039 -7.438 -8.633 1 97.44 100 ILE A O 1
ATOM 776 N N . PRO A 1 101 ? -11.398 -9.016 -9.312 1 97.38 101 PRO A N 1
ATOM 777 C CA . PRO A 1 101 ? -11.531 -9.547 -7.957 1 97.38 101 PRO A CA 1
ATOM 778 C C . PRO A 1 101 ? -10.211 -10.062 -7.387 1 97.38 101 PRO A C 1
ATOM 780 O O . PRO A 1 101 ? -9.414 -10.656 -8.109 1 97.38 101 PRO A O 1
ATOM 783 N N . VAL A 1 102 ? -10 -9.836 -6.109 1 97.56 102 VAL A N 1
ATOM 784 C CA . VAL A 1 102 ? -8.781 -10.25 -5.422 1 97.56 102 VAL A CA 1
ATOM 785 C C . VAL A 1 102 ? -9.117 -11.305 -4.371 1 97.56 102 VAL A C 1
ATOM 787 O O . VAL A 1 102 ? -10.047 -11.133 -3.58 1 97.56 102 VAL A O 1
ATOM 790 N N . PHE A 1 103 ? -8.367 -12.344 -4.359 1 96.88 103 PHE A N 1
ATOM 791 C CA . PHE A 1 103 ? -8.516 -13.422 -3.393 1 96.88 103 PHE A CA 1
ATOM 792 C C . PHE A 1 103 ? -7.219 -13.656 -2.627 1 96.88 103 PHE A C 1
ATOM 794 O O . PHE A 1 103 ? -6.152 -13.211 -3.057 1 96.88 103 PHE A O 1
ATOM 801 N N . GLU A 1 104 ? -7.406 -14.273 -1.512 1 95.62 104 GLU A N 1
ATOM 802 C CA . GLU A 1 104 ? -6.234 -14.57 -0.693 1 95.62 104 GLU A CA 1
ATOM 803 C C . GLU A 1 104 ? -6.262 -16.016 -0.185 1 95.62 104 GLU A C 1
ATOM 805 O O . GLU A 1 104 ? -7.324 -16.531 0.147 1 95.62 104 GLU A O 1
ATOM 810 N N . TYR A 1 105 ? -5.098 -16.594 -0.16 1 95.12 105 TYR A N 1
ATOM 811 C CA . TYR A 1 105 ? -4.918 -17.906 0.435 1 95.12 105 TYR A CA 1
ATOM 812 C C . TYR A 1 105 ? -3.705 -17.938 1.355 1 95.12 105 TYR A C 1
ATOM 814 O O . TYR A 1 105 ? -2.686 -17.312 1.065 1 95.12 105 TYR A O 1
ATOM 822 N N . ALA A 1 106 ? -3.801 -18.703 2.402 1 93.75 106 ALA A N 1
ATOM 823 C CA . ALA A 1 106 ? -2.643 -18.922 3.264 1 93.75 106 ALA A CA 1
ATOM 824 C C . ALA A 1 106 ? -1.558 -19.703 2.525 1 93.75 106 ALA A C 1
ATOM 826 O O . ALA A 1 106 ? -1.857 -20.562 1.687 1 93.75 106 ALA A O 1
ATOM 827 N N . PRO A 1 107 ? -0.351 -19.391 2.938 1 91.5 107 PRO A N 1
ATOM 828 C CA . PRO A 1 107 ? 0.755 -20.094 2.277 1 91.5 107 PRO A CA 1
ATOM 829 C C . PRO A 1 107 ? 0.621 -21.609 2.346 1 91.5 107 PRO A C 1
ATOM 831 O O . PRO A 1 107 ? 0.839 -22.297 1.346 1 91.5 107 PRO A O 1
ATOM 834 N N . ASN A 1 108 ? 0.226 -22.094 3.502 1 93.38 108 ASN A N 1
ATOM 835 C CA . ASN A 1 108 ? 0.11 -23.531 3.658 1 93.38 108 ASN A CA 1
ATOM 836 C C . ASN A 1 108 ? -0.998 -24.109 2.777 1 93.38 108 ASN A C 1
ATOM 838 O O . ASN A 1 108 ? -0.887 -25.234 2.285 1 93.38 108 ASN A O 1
ATOM 842 N N . VAL A 1 109 ? -2.037 -23.312 2.531 1 94.62 109 VAL A N 1
ATOM 843 C CA . VAL A 1 109 ? -3.146 -23.734 1.682 1 94.62 109 VAL A CA 1
ATOM 844 C C . VAL A 1 109 ? -2.695 -23.781 0.224 1 94.62 109 VAL A C 1
ATOM 846 O O . VAL A 1 109 ? -2.994 -24.734 -0.5 1 94.62 109 VAL A O 1
ATOM 849 N N . ALA A 1 110 ? -1.953 -22.828 -0.169 1 95 110 ALA A N 1
ATOM 850 C CA . ALA A 1 110 ? -1.432 -22.766 -1.532 1 95 110 ALA A CA 1
ATOM 851 C C . ALA A 1 110 ? -0.473 -23.922 -1.796 1 95 110 ALA A C 1
ATOM 853 O O . ALA A 1 110 ? -0.558 -24.594 -2.836 1 95 110 ALA A O 1
ATOM 854 N N . LYS A 1 111 ? 0.4 -24.156 -0.825 1 94.62 111 LYS A N 1
ATOM 855 C CA . LYS A 1 111 ? 1.354 -25.25 -0.97 1 94.62 111 LYS A CA 1
ATOM 856 C C . LYS A 1 111 ? 0.64 -26.609 -1.036 1 94.62 111 LYS A C 1
ATOM 858 O O . LYS A 1 111 ? 0.998 -27.469 -1.845 1 94.62 111 LYS A O 1
ATOM 863 N N . ARG A 1 112 ? -0.35 -26.719 -0.24 1 95.06 112 ARG A N 1
ATOM 864 C CA . ARG A 1 112 ? -1.123 -27.953 -0.214 1 95.06 112 ARG A CA 1
ATOM 865 C C . ARG A 1 112 ? -1.822 -28.188 -1.548 1 95.06 112 ARG A C 1
ATOM 867 O O . ARG A 1 112 ? -1.91 -29.328 -2.016 1 95.06 112 ARG A O 1
ATOM 874 N N . ALA A 1 113 ? -2.314 -27.203 -2.145 1 93.19 113 ALA A N 1
ATOM 875 C CA . ALA A 1 113 ? -3.029 -27.297 -3.414 1 93.19 113 ALA A CA 1
ATOM 876 C C . ALA A 1 113 ? -2.111 -27.797 -4.523 1 93.19 113 ALA A C 1
ATOM 878 O O . ALA A 1 113 ? -2.572 -28.406 -5.488 1 93.19 113 ALA A O 1
ATOM 879 N N . VAL A 1 114 ? -0.822 -27.625 -4.375 1 94.12 114 VAL A N 1
ATOM 880 C CA . VAL A 1 114 ? 0.12 -27.938 -5.441 1 94.12 114 VAL A CA 1
ATOM 881 C C . VAL A 1 114 ? 0.881 -29.203 -5.102 1 94.12 114 VAL A C 1
ATOM 883 O O . VAL A 1 114 ? 1.062 -30.078 -5.961 1 94.12 114 VAL A O 1
ATOM 886 N N . VAL A 1 115 ? 1.3 -29.312 -3.816 1 94.69 115 VAL A N 1
ATOM 887 C CA . VAL A 1 115 ? 2.203 -30.391 -3.436 1 94.69 115 VAL A CA 1
ATOM 888 C C . VAL A 1 115 ? 1.423 -31.484 -2.715 1 94.69 115 VAL A C 1
ATOM 890 O O . VAL A 1 115 ? 1.846 -32.656 -2.693 1 94.69 115 VAL A O 1
ATOM 893 N N . GLY A 1 116 ? 0.29 -31.188 -2.072 1 93 116 GLY A N 1
ATOM 894 C CA . GLY A 1 116 ? -0.476 -32.125 -1.267 1 93 116 GLY A CA 1
ATOM 895 C C . GLY A 1 116 ? -0.156 -32.031 0.213 1 93 116 GLY A C 1
ATOM 896 O O . GLY A 1 116 ? -0.818 -32.688 1.035 1 93 116 GLY A O 1
ATOM 897 N N . ARG A 1 117 ? 0.875 -31.25 0.566 1 92.19 117 ARG A N 1
ATOM 898 C CA . ARG A 1 117 ? 1.267 -31.031 1.955 1 92.19 117 ARG A CA 1
ATOM 899 C C . ARG A 1 117 ? 1.508 -29.562 2.23 1 92.19 117 ARG A C 1
ATOM 901 O O . ARG A 1 117 ? 2.244 -28.891 1.496 1 92.19 117 ARG A O 1
ATOM 908 N N . GLY A 1 118 ? 1.002 -29.078 3.291 1 91.19 118 GLY A N 1
ATOM 909 C CA . GLY A 1 118 ? 1.083 -27.672 3.633 1 91.19 118 GLY A CA 1
ATOM 910 C C . GLY A 1 118 ? 2.467 -27.25 4.082 1 91.19 118 GLY A C 1
ATOM 911 O O . GLY A 1 118 ? 2.795 -26.062 4.051 1 91.19 118 GLY A O 1
ATOM 912 N N . ASN A 1 119 ? 3.244 -28.141 4.496 1 92.5 119 ASN A N 1
ATOM 913 C CA . ASN A 1 119 ? 4.582 -27.797 4.969 1 92.5 119 ASN A CA 1
ATOM 914 C C . ASN A 1 119 ? 5.645 -28.141 3.926 1 92.5 119 ASN A C 1
ATOM 916 O O . ASN A 1 119 ? 6.816 -28.328 4.262 1 92.5 119 ASN A O 1
ATOM 920 N N . ALA A 1 120 ? 5.301 -28.188 2.711 1 93.5 120 ALA A N 1
ATOM 921 C CA . ALA A 1 120 ? 6.223 -28.484 1.616 1 93.5 120 ALA A CA 1
ATOM 922 C C . ALA A 1 120 ? 7.332 -27.438 1.535 1 93.5 120 ALA A C 1
ATOM 924 O O . ALA A 1 120 ? 7.109 -26.266 1.843 1 93.5 120 ALA A O 1
ATOM 925 N N . SER A 1 121 ? 8.523 -27.844 1.091 1 93.81 121 SER A N 1
ATOM 926 C CA . SER A 1 121 ? 9.633 -26.922 0.885 1 93.81 121 SER A CA 1
ATOM 927 C C . SER A 1 121 ? 9.438 -26.094 -0.382 1 93.81 121 SER A C 1
ATOM 929 O O . SER A 1 121 ? 8.641 -26.453 -1.249 1 93.81 121 SER A O 1
ATOM 931 N N . LYS A 1 122 ? 10.227 -25.047 -0.404 1 91.56 122 LYS A N 1
ATOM 932 C CA . LYS A 1 122 ? 10.18 -24.203 -1.598 1 91.56 122 LYS A CA 1
ATOM 933 C C . LYS A 1 122 ? 10.594 -24.984 -2.838 1 91.56 122 LYS A C 1
ATOM 935 O O . LYS A 1 122 ? 10.031 -24.797 -3.918 1 91.56 122 LYS A O 1
ATOM 940 N N . GLN A 1 123 ? 11.484 -25.844 -2.664 1 93.81 123 GLN A N 1
ATOM 941 C CA . GLN A 1 123 ? 11.969 -26.672 -3.77 1 93.81 123 GLN A CA 1
ATOM 942 C C . GLN A 1 123 ? 10.891 -27.641 -4.242 1 93.81 123 GLN A C 1
ATOM 944 O O . GLN A 1 123 ? 10.766 -27.891 -5.441 1 93.81 123 GLN A O 1
ATOM 949 N N . GLN A 1 124 ? 10.164 -28.156 -3.357 1 95.25 124 GLN A N 1
ATOM 950 C CA . GLN A 1 124 ? 9.062 -29.047 -3.699 1 95.25 124 GLN A CA 1
ATOM 951 C C . GLN A 1 124 ? 7.98 -28.312 -4.492 1 95.25 124 GLN A C 1
ATOM 953 O O . GLN A 1 124 ? 7.426 -28.859 -5.445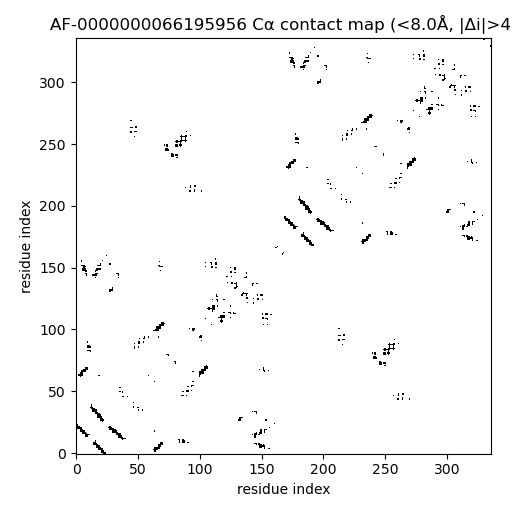 1 95.25 124 GLN A O 1
ATOM 958 N N . VAL A 1 125 ? 7.688 -27.141 -4.086 1 95.5 125 VAL A N 1
ATOM 959 C CA . VAL A 1 125 ? 6.695 -26.328 -4.797 1 95.5 125 VAL A CA 1
ATOM 960 C C . VAL A 1 125 ? 7.176 -26.062 -6.223 1 95.5 125 VAL A C 1
ATOM 962 O O . VAL A 1 125 ? 6.426 -26.25 -7.184 1 95.5 125 VAL A O 1
ATOM 965 N N . GLN A 1 126 ? 8.422 -25.688 -6.348 1 95.69 126 GLN A N 1
ATOM 966 C CA . GLN A 1 126 ? 9 -25.422 -7.66 1 95.69 126 GLN A CA 1
ATOM 967 C C . GLN A 1 126 ? 8.906 -26.641 -8.562 1 95.69 126 GLN A C 1
ATOM 969 O O . GLN A 1 126 ? 8.523 -26.547 -9.727 1 95.69 126 GLN A O 1
ATOM 974 N N . LEU A 1 127 ? 9.242 -27.766 -8 1 95 127 LEU A N 1
ATOM 975 C CA . LEU A 1 127 ? 9.219 -29.016 -8.75 1 95 127 LEU A CA 1
ATOM 976 C C . LEU A 1 127 ? 7.812 -29.328 -9.242 1 95 127 LEU A C 1
ATOM 978 O O . LEU A 1 127 ? 7.613 -29.625 -10.422 1 95 127 LEU A O 1
ATOM 982 N N . MET A 1 128 ? 6.844 -29.219 -8.375 1 95.5 128 MET A N 1
ATOM 983 C CA . MET A 1 128 ? 5.477 -29.578 -8.711 1 95.5 128 MET A CA 1
ATOM 984 C C . MET A 1 128 ? 4.887 -28.609 -9.734 1 95.5 128 MET A C 1
ATOM 986 O O . MET A 1 128 ? 4.223 -29.031 -10.688 1 95.5 128 MET A O 1
ATOM 990 N N . VAL A 1 129 ? 5.16 -27.391 -9.555 1 95.69 129 VAL A N 1
ATOM 991 C CA . VAL A 1 129 ? 4.684 -26.375 -10.492 1 95.69 129 VAL A CA 1
ATOM 992 C C . VAL A 1 129 ? 5.293 -26.625 -11.875 1 95.69 129 VAL A C 1
ATOM 994 O O . VAL A 1 129 ? 4.586 -26.594 -12.883 1 95.69 129 VAL A O 1
ATOM 997 N N . SER A 1 130 ? 6.594 -26.844 -11.875 1 95.88 130 SER A N 1
ATOM 998 C CA . SER A 1 130 ? 7.301 -27.109 -13.125 1 95.88 130 SER A CA 1
ATOM 999 C C . SER A 1 130 ? 6.688 -28.297 -13.867 1 95.88 130 SER A C 1
ATOM 1001 O O . SER A 1 130 ? 6.465 -28.234 -15.078 1 95.88 130 SER A O 1
ATOM 1003 N N . LYS A 1 131 ? 6.367 -29.312 -13.18 1 94.06 131 LYS A N 1
ATOM 1004 C CA . LYS A 1 131 ? 5.793 -30.531 -13.773 1 94.06 131 LYS A CA 1
ATOM 1005 C C . LYS A 1 131 ? 4.363 -30.281 -14.242 1 94.06 131 LYS A C 1
ATOM 1007 O O . LYS A 1 131 ? 4.004 -30.656 -15.359 1 94.06 131 LYS A O 1
ATOM 1012 N N . MET A 1 132 ? 3.566 -29.672 -13.422 1 92.94 132 MET A N 1
ATOM 1013 C CA . MET A 1 132 ? 2.146 -29.453 -13.688 1 92.94 132 MET A CA 1
ATOM 1014 C C . MET A 1 132 ? 1.954 -28.562 -14.914 1 92.94 132 MET A C 1
ATOM 1016 O O . MET A 1 132 ? 1.015 -28.75 -15.688 1 92.94 132 MET A O 1
ATOM 1020 N N . LEU A 1 133 ? 2.812 -27.656 -15.109 1 94.38 133 LEU A N 1
ATOM 1021 C CA . LEU A 1 133 ? 2.592 -26.625 -16.125 1 94.38 133 LEU A CA 1
ATOM 1022 C C . LEU A 1 133 ? 3.59 -26.781 -17.266 1 94.38 133 LEU A C 1
ATOM 1024 O O . LEU A 1 133 ? 3.527 -26.047 -18.25 1 94.38 133 LEU A O 1
ATOM 1028 N N . ASN A 1 134 ? 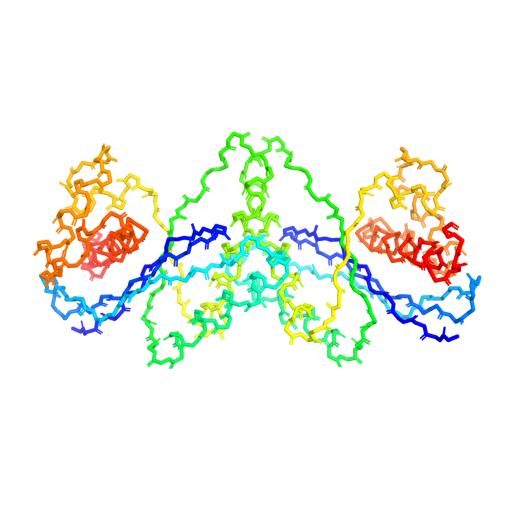4.523 -27.688 -17.109 1 93.44 134 ASN A N 1
ATOM 1029 C CA . ASN A 1 134 ? 5.539 -27.969 -18.125 1 93.44 134 ASN A CA 1
ATOM 1030 C C . ASN A 1 134 ? 6.398 -26.75 -18.406 1 93.44 134 ASN A C 1
ATOM 1032 O O . ASN A 1 134 ? 6.562 -26.344 -19.562 1 93.44 134 ASN A O 1
ATOM 1036 N N . ILE A 1 135 ? 6.863 -26.141 -17.328 1 92.38 135 ILE A N 1
ATOM 1037 C CA . ILE A 1 135 ? 7.766 -25 -17.422 1 92.38 135 ILE A CA 1
ATOM 1038 C C . ILE A 1 135 ? 9.039 -25.281 -16.625 1 92.38 135 ILE A C 1
ATOM 1040 O O . ILE A 1 135 ? 9.133 -24.906 -15.445 1 92.38 135 ILE A O 1
ATOM 1044 N N . PRO A 1 136 ? 10 -25.812 -17.25 1 90.56 136 PRO A N 1
ATOM 1045 C CA . PRO A 1 136 ? 11.219 -26.219 -16.547 1 90.56 136 PRO A CA 1
ATOM 1046 C C . PRO A 1 136 ? 11.977 -25.016 -15.953 1 90.56 136 PRO A C 1
ATOM 1048 O O . PRO A 1 136 ? 12.688 -25.172 -14.953 1 90.56 136 PRO A O 1
ATOM 1051 N N . ASP A 1 137 ? 11.82 -23.859 -16.516 1 88.19 137 ASP A N 1
ATOM 1052 C CA . ASP A 1 137 ? 12.539 -22.672 -16.094 1 88.19 137 ASP A CA 1
ATOM 1053 C C . ASP A 1 137 ? 12.203 -22.297 -14.641 1 88.19 137 ASP A C 1
ATOM 1055 O O . ASP A 1 137 ? 13.008 -21.656 -13.961 1 88.19 137 ASP A O 1
ATOM 1059 N N . VAL A 1 138 ? 11.102 -22.703 -14.188 1 91 138 VAL A N 1
ATOM 1060 C CA . VAL A 1 138 ? 10.641 -22.375 -12.844 1 91 138 VAL A CA 1
ATOM 1061 C C . VAL A 1 138 ? 11.516 -23.078 -11.805 1 91 138 VAL A C 1
ATOM 1063 O O . VAL A 1 138 ? 11.516 -22.703 -10.633 1 91 138 VAL A O 1
ATOM 1066 N N . LEU A 1 139 ? 12.242 -24.047 -12.227 1 87.94 139 LEU A N 1
ATOM 1067 C CA . LEU A 1 139 ? 13.109 -24.797 -11.328 1 87.94 139 LEU A CA 1
ATOM 1068 C C . LEU A 1 139 ? 14.336 -23.984 -10.938 1 87.94 139 LEU A C 1
ATOM 1070 O O . LEU A 1 139 ? 15.031 -24.312 -9.977 1 87.94 139 LEU A O 1
ATOM 1074 N N . ASN A 1 140 ? 14.586 -22.984 -11.68 1 90.56 140 ASN A N 1
ATOM 1075 C CA . ASN A 1 140 ? 15.734 -22.141 -11.352 1 90.56 140 ASN A CA 1
ATOM 1076 C C . ASN A 1 140 ? 15.602 -21.516 -9.961 1 90.56 140 ASN A C 1
ATOM 1078 O O . ASN A 1 140 ? 14.5 -21.156 -9.547 1 90.56 140 ASN A O 1
ATOM 1082 N N . ALA A 1 141 ? 16.703 -21.328 -9.234 1 87.19 141 ALA A N 1
ATOM 1083 C CA . ALA A 1 141 ? 16.734 -20.859 -7.859 1 87.19 141 ALA A CA 1
ATOM 1084 C C . ALA A 1 141 ? 16.156 -19.438 -7.75 1 87.19 141 ALA A C 1
ATOM 1086 O O . ALA A 1 141 ? 15.578 -19.078 -6.727 1 87.19 141 ALA A O 1
ATOM 1087 N N . ASN A 1 142 ? 16.219 -18.672 -8.758 1 88 142 ASN A N 1
ATOM 1088 C CA . ASN A 1 142 ? 15.766 -17.281 -8.734 1 88 142 ASN A CA 1
ATOM 1089 C C . ASN A 1 142 ? 14.281 -17.156 -9.086 1 88 142 ASN A C 1
ATOM 1091 O O . ASN A 1 142 ? 13.758 -16.062 -9.219 1 88 142 ASN A O 1
ATOM 1095 N N . CYS A 1 143 ? 13.617 -18.375 -9.125 1 92.25 143 CYS A N 1
ATOM 1096 C CA . CYS A 1 143 ? 12.219 -18.344 -9.547 1 92.25 143 CYS A CA 1
ATOM 1097 C C . CYS A 1 143 ? 11.305 -18.797 -8.414 1 92.25 143 CYS A C 1
ATOM 1099 O O . CYS A 1 143 ? 10.172 -19.234 -8.656 1 92.25 143 CYS A O 1
ATOM 1101 N N . GLU A 1 144 ? 11.805 -18.703 -7.184 1 93.31 144 GLU A N 1
ATOM 1102 C CA . GLU A 1 144 ? 11.008 -19.125 -6.039 1 93.31 144 GLU A CA 1
ATOM 1103 C C . GLU A 1 144 ? 9.734 -18.281 -5.918 1 93.31 144 GLU A C 1
ATOM 1105 O O . GLU A 1 144 ? 8.656 -18.812 -5.676 1 93.31 144 GLU A O 1
ATOM 1110 N N . ASP A 1 145 ? 9.891 -17 -6.125 1 94.25 145 ASP A N 1
ATOM 1111 C CA . ASP A 1 145 ? 8.742 -16.109 -6.02 1 94.25 145 ASP A CA 1
ATOM 1112 C C . ASP A 1 145 ? 7.734 -16.375 -7.133 1 94.25 145 ASP A C 1
ATOM 1114 O O . ASP A 1 145 ? 6.527 -16.234 -6.93 1 94.25 145 ASP A O 1
ATOM 1118 N N . ILE A 1 146 ? 8.219 -16.812 -8.273 1 96.44 146 ILE A N 1
ATOM 1119 C CA . ILE A 1 146 ? 7.352 -17.141 -9.391 1 96.44 146 ILE A CA 1
ATOM 1120 C C . ILE A 1 146 ? 6.605 -18.438 -9.094 1 96.44 146 ILE A C 1
ATOM 1122 O O . ILE A 1 146 ? 5.398 -18.547 -9.328 1 96.44 146 ILE A O 1
ATOM 1126 N N . ALA A 1 147 ? 7.336 -19.391 -8.547 1 96.44 147 ALA A N 1
ATOM 1127 C CA . ALA A 1 147 ? 6.715 -20.672 -8.188 1 96.44 147 ALA A CA 1
ATOM 1128 C C . ALA A 1 147 ? 5.598 -20.453 -7.16 1 96.44 147 ALA A C 1
ATOM 1130 O O . ALA A 1 147 ? 4.52 -21.031 -7.285 1 96.44 147 ALA A O 1
ATOM 1131 N N . ASP A 1 148 ? 5.875 -19.641 -6.23 1 95.69 148 ASP A N 1
ATOM 1132 C CA . ASP A 1 148 ? 4.863 -19.328 -5.223 1 95.69 148 ASP A CA 1
ATOM 1133 C C . ASP A 1 148 ? 3.648 -18.656 -5.852 1 95.69 148 ASP A C 1
ATOM 1135 O O . ASP A 1 148 ? 2.51 -18.922 -5.469 1 95.69 148 ASP A O 1
ATOM 1139 N N . ALA A 1 149 ? 3.9 -17.797 -6.793 1 97.81 149 ALA A N 1
ATOM 1140 C CA . ALA A 1 149 ? 2.809 -17.141 -7.504 1 97.81 149 ALA A CA 1
ATOM 1141 C C . ALA A 1 149 ? 1.958 -18.141 -8.266 1 97.81 149 ALA A C 1
ATOM 1143 O O . ALA A 1 149 ? 0.727 -18.078 -8.234 1 97.81 149 ALA A O 1
ATOM 1144 N N . PHE A 1 150 ? 2.598 -19.078 -8.93 1 97.56 150 PHE A N 1
ATOM 1145 C CA . PHE A 1 150 ? 1.866 -20.141 -9.625 1 97.56 150 PHE A CA 1
ATOM 1146 C C . PHE A 1 150 ? 1.044 -20.969 -8.641 1 97.56 150 PHE A C 1
ATOM 1148 O O . PHE A 1 150 ? -0.111 -21.297 -8.914 1 97.56 150 PHE A O 1
ATOM 1155 N N . ALA A 1 151 ? 1.662 -21.266 -7.492 1 96.69 151 ALA A N 1
ATOM 1156 C CA . ALA A 1 151 ? 0.968 -22.062 -6.488 1 96.69 151 ALA A CA 1
ATOM 1157 C C . ALA A 1 151 ? -0.326 -21.375 -6.047 1 96.69 151 ALA A C 1
ATOM 1159 O O . ALA A 1 151 ? -1.353 -22.047 -5.875 1 96.69 151 ALA A O 1
ATOM 1160 N N . LEU A 1 152 ? -0.258 -20.156 -5.898 1 97.38 152 LEU A N 1
ATOM 1161 C CA . LEU A 1 152 ? -1.436 -19.375 -5.508 1 97.38 152 LEU A CA 1
ATOM 1162 C C . LEU A 1 152 ? -2.514 -19.453 -6.582 1 97.38 152 LEU A C 1
ATOM 1164 O O . LEU A 1 152 ? -3.686 -19.688 -6.281 1 97.38 152 LEU A O 1
ATOM 1168 N N . ALA A 1 153 ? -2.127 -19.219 -7.84 1 97.19 153 ALA A N 1
ATOM 1169 C CA . ALA A 1 153 ? -3.068 -19.266 -8.953 1 97.19 153 ALA A CA 1
ATOM 1170 C C . ALA A 1 153 ? -3.713 -20.641 -9.07 1 97.19 153 ALA A C 1
ATOM 1172 O O . ALA A 1 153 ? -4.926 -20.75 -9.25 1 97.19 153 ALA A O 1
ATOM 1173 N N . ILE A 1 154 ? -2.93 -21.656 -8.938 1 95.06 154 ILE A N 1
ATOM 1174 C CA . ILE A 1 154 ? -3.4 -23.031 -9.031 1 95.06 154 ILE A CA 1
ATOM 1175 C C . ILE A 1 154 ? -4.367 -23.312 -7.883 1 95.06 154 ILE A C 1
ATOM 1177 O O . ILE A 1 154 ? -5.418 -23.922 -8.094 1 95.06 154 ILE A O 1
ATOM 1181 N N . CYS A 1 155 ? -3.963 -22.875 -6.734 1 95.38 155 CYS A N 1
ATOM 1182 C CA . CYS A 1 155 ? -4.816 -23.047 -5.562 1 95.38 155 CYS A CA 1
ATOM 1183 C C . CYS A 1 155 ? -6.207 -22.484 -5.816 1 95.38 155 CYS A C 1
ATOM 1185 O O . CYS A 1 155 ? -7.211 -23.156 -5.551 1 95.38 155 CYS A O 1
ATOM 1187 N N . HIS A 1 156 ? -6.277 -21.344 -6.336 1 95.69 156 HIS A N 1
ATOM 1188 C CA . HIS A 1 156 ? -7.562 -20.703 -6.629 1 95.69 156 HIS A CA 1
ATOM 1189 C C . HIS A 1 156 ? -8.336 -21.5 -7.672 1 95.69 156 HIS A C 1
ATOM 1191 O O . HIS A 1 156 ? -9.555 -21.672 -7.543 1 95.69 156 HIS A O 1
ATOM 1197 N N . ALA A 1 157 ? -7.668 -21.953 -8.703 1 93 157 ALA A N 1
ATOM 1198 C CA . ALA A 1 157 ? -8.312 -22.734 -9.758 1 93 157 ALA A CA 1
ATOM 1199 C C . ALA A 1 157 ? -8.984 -23.984 -9.188 1 93 157 ALA A C 1
ATOM 1201 O O . ALA A 1 157 ? -10.07 -24.359 -9.625 1 93 157 ALA A O 1
ATOM 1202 N N . HIS A 1 158 ? -8.344 -24.578 -8.188 1 89.62 158 HIS A N 1
ATOM 1203 C CA . HIS A 1 158 ? -8.844 -25.812 -7.602 1 89.62 158 HIS A CA 1
ATOM 1204 C C . HIS A 1 158 ? -9.984 -25.531 -6.625 1 89.62 158 HIS A C 1
ATOM 1206 O O . HIS A 1 158 ? -10.867 -26.375 -6.441 1 89.62 158 HIS A O 1
ATOM 1212 N N . THR A 1 159 ? -9.914 -24.453 -5.918 1 83.44 159 THR A N 1
ATOM 1213 C CA . THR A 1 159 ? -10.891 -24.094 -4.895 1 83.44 159 THR A CA 1
ATOM 1214 C C . THR A 1 159 ? -12.141 -23.484 -5.523 1 83.44 159 THR A C 1
ATOM 1216 O O . THR A 1 159 ? -13.258 -23.766 -5.086 1 83.44 159 THR A O 1
ATOM 1219 N N . SER A 1 160 ? -11.961 -22.531 -6.406 1 71.94 160 SER A N 1
ATOM 1220 C CA . SER A 1 160 ? -13.086 -21.828 -7.027 1 71.94 160 SER A CA 1
ATOM 1221 C C . SER A 1 160 ? -13.945 -22.781 -7.848 1 71.94 160 SER A C 1
ATOM 1223 O O . SER A 1 160 ? -15.141 -22.547 -8.031 1 71.94 160 SER A O 1
ATOM 1225 N N . SER A 1 161 ? -13.336 -23.766 -8.516 1 57.78 161 SER A N 1
ATOM 1226 C CA . SER A 1 161 ? -14.117 -24.781 -9.227 1 57.78 161 SER A CA 1
ATOM 1227 C C . SER A 1 161 ? -15.078 -25.5 -8.289 1 57.78 161 SER A C 1
ATOM 1229 O O . SER A 1 161 ? -16.156 -25.922 -8.703 1 57.78 161 SER A O 1
ATOM 1231 N N . TYR A 1 162 ? -14.656 -25.594 -6.996 1 48.53 162 TYR A N 1
ATOM 1232 C CA . TYR A 1 162 ? -15.602 -26.219 -6.086 1 48.53 162 TYR A CA 1
ATOM 1233 C C . TYR A 1 162 ? -16.812 -25.344 -5.84 1 48.53 162 TYR A C 1
ATOM 1235 O O . TYR A 1 162 ? -17.922 -25.828 -5.645 1 48.53 162 TYR A O 1
ATOM 1243 N N . ASP A 1 163 ? -16.547 -24.094 -5.703 1 47.31 163 ASP A N 1
ATOM 1244 C CA . ASP A 1 163 ? -17.719 -23.266 -5.508 1 47.31 163 ASP A CA 1
ATOM 1245 C C . ASP A 1 163 ? -18.609 -23.25 -6.75 1 47.31 163 ASP A C 1
ATOM 1247 O O . ASP A 1 163 ? -19.828 -23.109 -6.652 1 47.31 163 ASP A O 1
ATOM 1251 N N . PHE A 1 164 ? -18.016 -23.328 -7.918 1 39.72 164 PHE A N 1
ATOM 1252 C CA . PHE A 1 164 ? -18.875 -23.422 -9.094 1 39.72 164 PHE A CA 1
ATOM 1253 C C . PHE A 1 164 ? -19.5 -24.797 -9.203 1 39.72 164 PHE A C 1
ATOM 1255 O O . PHE A 1 164 ? -20.469 -25 -9.945 1 39.72 164 PHE A O 1
ATOM 1262 N N . LEU A 1 165 ? -18.812 -25.797 -8.719 1 35.84 165 LEU A N 1
ATOM 1263 C CA . LEU A 1 165 ? -19.5 -27.078 -8.867 1 35.84 165 LEU A CA 1
ATOM 1264 C C . LEU A 1 165 ? -20.609 -27.234 -7.832 1 35.84 165 LEU A C 1
ATOM 1266 O O . LEU A 1 165 ? -21.297 -28.25 -7.789 1 35.84 165 LEU A O 1
ATOM 1270 N N . GLY A 1 166 ? -21.391 -26.344 -7.586 1 35.03 166 GLY A N 1
ATOM 1271 C CA . GLY A 1 166 ? -22.656 -26.469 -6.891 1 35.03 166 GLY A CA 1
ATOM 1272 C C . GLY A 1 166 ? -22.609 -27.453 -5.734 1 35.03 166 GLY A C 1
ATOM 1273 O O . GLY A 1 166 ? -23.656 -27.938 -5.285 1 35.03 166 GLY A O 1
ATOM 1274 N N . VAL A 1 167 ? -21.5 -28.078 -5.445 1 31.59 167 VAL A N 1
ATOM 1275 C CA . VAL A 1 167 ? -21.656 -29.094 -4.406 1 31.59 167 VAL A CA 1
ATOM 1276 C C . VAL A 1 167 ? -21.766 -28.422 -3.041 1 31.59 167 VAL A C 1
ATOM 1278 O O . VAL A 1 167 ? -20.781 -27.891 -2.527 1 31.59 167 VAL A O 1
ATOM 1281 N N . ARG A 1 168 ? -22.594 -27.406 -2.797 1 28.42 168 ARG A N 1
ATOM 1282 C CA . ARG A 1 168 ? -23.062 -27.297 -1.42 1 28.42 168 ARG A CA 1
ATOM 1283 C C . ARG A 1 168 ? -23.953 -28.469 -1.044 1 28.42 168 ARG A C 1
ATOM 1285 O O . ARG A 1 168 ? -24.797 -28.891 -1.835 1 28.42 168 ARG A O 1
ATOM 1292 N N . MET B 1 1 ? 9.203 32.781 -1.574 1 63.53 1 MET B N 1
ATOM 1293 C CA . MET B 1 1 ? 8.648 31.797 -2.51 1 63.53 1 MET B CA 1
ATOM 1294 C C . MET B 1 1 ? 7.562 30.969 -1.845 1 63.53 1 MET B C 1
ATOM 1296 O O . MET B 1 1 ? 7.645 30.672 -0.651 1 63.53 1 MET B O 1
ATOM 1300 N N . THR B 1 2 ? 6.242 30.875 -2.365 1 86.25 2 THR B N 1
ATOM 1301 C CA . THR B 1 2 ? 5.043 30.234 -1.846 1 86.25 2 THR B CA 1
ATOM 1302 C C . THR B 1 2 ? 5.09 28.734 -2.084 1 86.25 2 THR B C 1
ATOM 1304 O O . THR B 1 2 ? 5.512 28.281 -3.15 1 86.25 2 THR B O 1
ATOM 1307 N N . GLN B 1 3 ? 4.98 27.984 -0.959 1 92.38 3 GLN B N 1
ATOM 1308 C CA . GLN B 1 3 ? 5.02 26.531 -1.046 1 92.38 3 GLN B CA 1
ATOM 1309 C C . GLN B 1 3 ? 3.742 25.922 -0.484 1 92.38 3 GLN B C 1
ATOM 1311 O O . GLN B 1 3 ? 3.209 26.391 0.523 1 92.38 3 GLN B O 1
ATOM 1316 N N . LEU B 1 4 ? 3.234 24.922 -1.217 1 96.44 4 LEU B N 1
ATOM 1317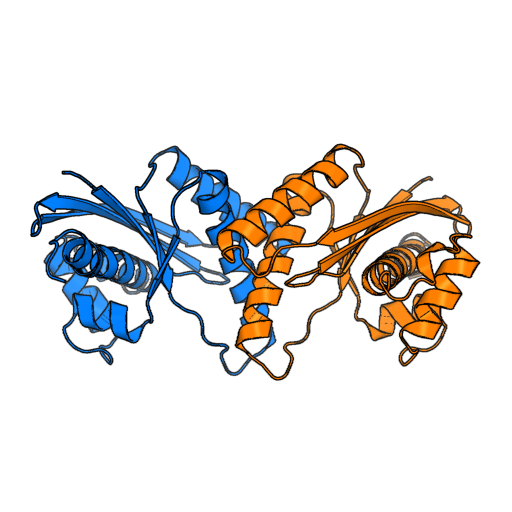 C CA . LEU B 1 4 ? 2.135 24.125 -0.7 1 96.44 4 LEU B CA 1
ATOM 1318 C C . LEU B 1 4 ? 2.645 22.797 -0.161 1 96.44 4 LEU B C 1
ATOM 1320 O O . LEU B 1 4 ? 3.361 22.062 -0.856 1 96.44 4 LEU B O 1
ATOM 1324 N N . ILE B 1 5 ? 2.322 22.5 1.051 1 97.19 5 ILE B N 1
ATOM 1325 C CA . ILE B 1 5 ? 2.764 21.266 1.695 1 97.19 5 ILE B CA 1
ATOM 1326 C C . ILE B 1 5 ? 1.553 20.484 2.191 1 97.19 5 ILE B C 1
ATOM 1328 O O . ILE B 1 5 ? 0.678 21.031 2.863 1 97.19 5 ILE B O 1
ATOM 1332 N N . MET B 1 6 ? 1.509 19.25 1.829 1 98.56 6 MET B N 1
ATOM 1333 C CA . MET B 1 6 ? 0.42 18.391 2.283 1 98.56 6 MET B CA 1
ATOM 1334 C C . MET B 1 6 ? 0.905 17.422 3.354 1 98.56 6 MET B C 1
ATOM 1336 O O . MET B 1 6 ? 1.913 16.734 3.168 1 98.56 6 MET B O 1
ATOM 1340 N N . GLY B 1 7 ? 0.257 17.391 4.445 1 98.44 7 GLY B N 1
ATOM 1341 C CA . GLY B 1 7 ? 0.398 16.328 5.426 1 98.44 7 GLY B CA 1
ATOM 1342 C C . GLY B 1 7 ? -0.697 15.281 5.332 1 98.44 7 GLY B C 1
ATOM 1343 O O . GLY B 1 7 ? -1.855 15.609 5.066 1 98.44 7 GLY B O 1
ATOM 1344 N N . ILE B 1 8 ? -0.343 14.055 5.559 1 98.56 8 ILE B N 1
ATOM 1345 C CA . ILE B 1 8 ? -1.318 12.969 5.57 1 98.56 8 ILE B CA 1
ATOM 1346 C C . ILE B 1 8 ? -1.137 12.125 6.832 1 98.56 8 ILE B C 1
ATOM 1348 O O . ILE B 1 8 ? -0.012 11.773 7.191 1 98.56 8 ILE B O 1
ATOM 1352 N N . ASP B 1 9 ? -2.145 11.859 7.516 1 96.31 9 ASP B N 1
ATOM 1353 C CA . ASP B 1 9 ? -2.213 10.906 8.617 1 96.31 9 ASP B CA 1
ATOM 1354 C C . ASP B 1 9 ? -2.984 9.648 8.211 1 96.31 9 ASP B C 1
ATOM 1356 O O . ASP B 1 9 ? -4.207 9.594 8.367 1 96.31 9 ASP B O 1
ATOM 1360 N N . PRO B 1 10 ? -2.219 8.68 7.805 1 95.44 10 PRO B N 1
ATOM 1361 C CA . PRO B 1 10 ? -2.869 7.488 7.258 1 95.44 10 PRO B CA 1
ATOM 1362 C C . PRO B 1 10 ? -3.586 6.664 8.328 1 95.44 10 PRO B C 1
ATOM 1364 O O . PRO B 1 10 ? -3.104 6.559 9.453 1 95.44 10 PRO B O 1
ATOM 1367 N N . GLY B 1 11 ? -4.715 6.051 7.949 1 91.75 11 GLY B N 1
ATOM 1368 C CA . GLY B 1 11 ? -5.469 5.098 8.742 1 91.75 11 GLY B CA 1
ATOM 1369 C C . GLY B 1 11 ? -6.172 4.047 7.91 1 91.75 11 GLY B C 1
ATOM 1370 O O . GLY B 1 11 ? -6.312 4.203 6.695 1 91.75 11 GLY B O 1
ATOM 1371 N N . THR B 1 12 ? -6.574 3.047 8.609 1 89.88 12 THR B N 1
ATOM 1372 C CA . THR B 1 12 ? -7.227 1.955 7.898 1 89.88 12 THR B CA 1
ATOM 1373 C C . THR B 1 12 ? -8.68 2.305 7.59 1 89.88 12 THR B C 1
ATOM 1375 O O . THR B 1 12 ? -9.211 1.904 6.551 1 89.88 12 THR B O 1
ATOM 1378 N N . LEU B 1 13 ? -9.234 3.09 8.461 1 93.19 13 LEU B N 1
ATOM 1379 C CA . LEU B 1 13 ? -10.633 3.451 8.258 1 93.19 13 LEU B CA 1
ATOM 1380 C C . LEU B 1 13 ? -10.781 4.949 8 1 93.19 13 LEU B C 1
ATOM 1382 O O . LEU B 1 13 ? -11.711 5.379 7.316 1 93.19 13 LEU B O 1
ATOM 1386 N N . VAL B 1 14 ? -9.859 5.688 8.57 1 95.12 14 VAL B N 1
ATOM 1387 C CA . VAL B 1 14 ? -9.883 7.137 8.383 1 95.12 14 VAL B CA 1
ATOM 1388 C C . VAL B 1 14 ? -8.469 7.641 8.094 1 95.12 14 VAL B C 1
ATOM 1390 O O . VAL B 1 14 ? -7.52 7.301 8.805 1 95.12 14 VAL B O 1
ATOM 1393 N N . SER B 1 15 ? -8.336 8.375 7.066 1 96.69 15 SER B N 1
ATOM 1394 C CA . SER B 1 15 ? -7.102 9.086 6.75 1 96.69 15 SER B CA 1
ATOM 1395 C C . SER B 1 15 ? -7.328 10.594 6.676 1 96.69 15 SER B C 1
ATOM 1397 O O . SER B 1 15 ? -8.117 11.062 5.852 1 96.69 15 SER B O 1
ATOM 1399 N N . GLY B 1 16 ? -6.668 11.328 7.551 1 97.12 16 GLY B N 1
ATOM 1400 C CA . GLY B 1 16 ? -6.723 12.781 7.473 1 97.12 16 GLY B CA 1
ATOM 1401 C C . GLY B 1 16 ? -5.691 13.367 6.531 1 97.12 16 GLY B C 1
ATOM 1402 O O . GLY B 1 16 ? -4.602 12.812 6.371 1 97.12 16 GLY B O 1
ATOM 1403 N N . TYR B 1 17 ? -6.035 14.461 5.938 1 98.25 17 TYR B N 1
ATOM 1404 C CA . TYR B 1 17 ? -5.066 15.211 5.145 1 98.25 17 TYR B CA 1
ATOM 1405 C C . TYR B 1 17 ? -5.234 16.719 5.355 1 98.25 17 TYR B C 1
ATOM 1407 O O . TYR B 1 17 ? -6.32 17.172 5.711 1 98.25 17 TYR B O 1
ATOM 1415 N N . ALA B 1 18 ? -4.137 17.406 5.176 1 98.25 18 ALA B N 1
ATOM 1416 C CA . ALA B 1 18 ? -4.133 18.859 5.328 1 98.25 18 ALA B CA 1
ATOM 1417 C C . ALA B 1 18 ? -3.082 19.5 4.426 1 98.25 18 ALA B C 1
ATOM 1419 O O . ALA B 1 18 ? -1.981 18.953 4.266 1 98.25 18 ALA B O 1
ATOM 1420 N N . ILE B 1 19 ? -3.443 20.594 3.848 1 98 19 ILE B N 1
ATOM 1421 C CA . ILE B 1 19 ? -2.529 21.344 3 1 98 19 ILE B CA 1
ATOM 1422 C C . ILE B 1 19 ? -2.322 22.75 3.58 1 98 19 ILE B C 1
ATOM 1424 O O . ILE B 1 19 ? -3.289 23.422 3.932 1 98 19 ILE B O 1
ATOM 1428 N N . ILE B 1 20 ? -1.097 23.094 3.695 1 96.62 20 ILE B N 1
ATOM 1429 C CA . ILE B 1 20 ? -0.788 24.453 4.148 1 96.62 20 ILE B CA 1
ATOM 1430 C C . ILE B 1 20 ? -0.091 25.219 3.031 1 96.62 20 ILE B C 1
ATOM 1432 O O . ILE B 1 20 ? 0.565 24.625 2.174 1 96.62 20 ILE B O 1
ATOM 1436 N N . LEU B 1 21 ? -0.314 26.5 3.045 1 95.81 21 LEU B N 1
ATOM 1437 C CA . LEU B 1 21 ? 0.417 27.438 2.215 1 95.81 21 LEU B CA 1
ATOM 1438 C C . LEU B 1 21 ? 1.519 28.125 3.018 1 95.81 21 LEU B C 1
ATOM 1440 O O . LEU B 1 21 ? 1.258 28.688 4.086 1 95.81 21 LEU B O 1
ATOM 1444 N N . VAL B 1 22 ? 2.738 27.969 2.488 1 93.19 22 VAL B N 1
ATOM 1445 C CA . VAL B 1 22 ? 3.879 28.609 3.123 1 93.19 22 VAL B CA 1
ATOM 1446 C C . VAL B 1 22 ? 4.336 29.797 2.273 1 93.19 22 VAL B C 1
ATOM 1448 O O . VAL B 1 22 ? 4.785 29.625 1.14 1 93.19 22 VAL B O 1
ATOM 1451 N N . GLU B 1 23 ? 4.133 31 2.586 1 87.5 23 GLU B N 1
ATOM 1452 C CA . GLU B 1 23 ? 4.508 32.188 1.827 1 87.5 23 GLU B CA 1
ATOM 1453 C C . GLU B 1 23 ? 5.895 32.688 2.227 1 87.5 23 GLU B C 1
ATOM 1455 O O . GLU B 1 23 ? 6.742 32.938 1.367 1 87.5 23 GLU B O 1
ATOM 1460 N N . GLN B 1 24 ? 6.07 33.25 3.324 1 73.94 24 GLN B N 1
ATOM 1461 C CA . GLN B 1 24 ? 7.355 33.656 3.873 1 73.94 24 GLN B CA 1
ATOM 1462 C C . GLN B 1 24 ? 7.762 32.781 5.051 1 73.94 24 GLN B C 1
ATOM 1464 O O . GLN B 1 24 ? 6.992 31.922 5.477 1 73.94 24 GLN B O 1
ATOM 1469 N N . ARG B 1 25 ? 9.016 32.688 5.375 1 63.47 25 ARG B N 1
ATOM 1470 C CA . ARG B 1 25 ? 9.594 31.828 6.406 1 63.47 25 ARG B CA 1
ATOM 1471 C C . ARG B 1 25 ? 8.672 31.719 7.613 1 63.47 25 ARG B C 1
ATOM 1473 O O . ARG B 1 25 ? 8.617 30.672 8.273 1 63.47 25 ARG B O 1
ATOM 1480 N N . TYR B 1 26 ? 7.84 32.719 7.688 1 66.31 26 TYR B N 1
ATOM 1481 C CA . TYR B 1 26 ? 7.191 32.688 8.992 1 66.31 26 TYR B CA 1
ATOM 1482 C C . TYR B 1 26 ? 5.676 32.812 8.852 1 66.31 26 TYR B C 1
ATOM 1484 O O . TYR B 1 26 ? 4.953 32.844 9.852 1 66.31 26 TYR B O 1
ATOM 1492 N N . LYS B 1 27 ? 5.27 32.688 7.574 1 88.31 27 LYS B N 1
ATOM 1493 C CA . LYS B 1 27 ? 3.82 32.812 7.438 1 88.31 27 LYS B CA 1
ATOM 1494 C C . LYS B 1 27 ? 3.205 31.547 6.844 1 88.31 27 LYS B C 1
ATOM 1496 O O . LYS B 1 27 ? 3.482 31.203 5.695 1 88.31 27 LYS B O 1
ATOM 1501 N N . ILE B 1 28 ? 2.467 30.906 7.664 1 92.69 28 ILE B N 1
ATOM 1502 C CA . ILE B 1 28 ? 1.801 29.672 7.273 1 92.69 28 ILE B CA 1
ATOM 1503 C C . ILE B 1 28 ? 0.287 29.844 7.375 1 92.69 28 ILE B C 1
ATOM 1505 O O . ILE B 1 28 ? -0.213 30.438 8.336 1 92.69 28 ILE B O 1
ATOM 1509 N N . ARG B 1 29 ? -0.417 29.406 6.34 1 94.75 29 ARG B N 1
ATOM 1510 C CA . ARG B 1 29 ? -1.876 29.438 6.352 1 94.75 29 ARG B CA 1
ATOM 1511 C C . ARG B 1 29 ? -2.455 28.094 5.922 1 94.75 29 ARG B C 1
ATOM 1513 O O . ARG B 1 29 ? -1.845 27.375 5.129 1 94.75 29 ARG B O 1
ATOM 1520 N N . ALA B 1 30 ? -3.627 27.844 6.453 1 95.94 30 ALA B N 1
ATOM 1521 C CA . ALA B 1 30 ? -4.344 26.656 6.004 1 95.94 30 ALA B CA 1
ATOM 1522 C C . ALA B 1 30 ? -4.91 26.859 4.602 1 95.94 30 ALA B C 1
ATOM 1524 O O . ALA B 1 30 ? -5.508 27.891 4.305 1 95.94 30 ALA B O 1
ATOM 1525 N N . HIS B 1 31 ? -4.68 25.938 3.766 1 96.19 31 HIS B N 1
ATOM 1526 C CA . HIS B 1 31 ? -5.254 26 2.426 1 96.19 31 HIS B CA 1
ATOM 1527 C C . HIS B 1 31 ? -6.512 25.125 2.334 1 96.19 31 HIS B C 1
ATOM 1529 O O . HIS B 1 31 ? -7.586 25.625 1.985 1 96.19 31 HIS B O 1
ATOM 1535 N N . SER B 1 32 ? -6.43 23.875 2.611 1 96.38 32 SER B N 1
ATOM 1536 C CA . SER B 1 32 ? -7.551 22.938 2.627 1 96.38 32 SER B CA 1
ATOM 1537 C C . SER B 1 32 ? -7.23 21.703 3.469 1 96.38 32 SER B C 1
ATOM 1539 O O . SER B 1 32 ? -6.062 21.422 3.742 1 96.38 32 SER B O 1
ATOM 1541 N N . TYR B 1 33 ? -8.242 21.062 3.922 1 96.81 33 TYR B N 1
ATOM 1542 C CA . TYR B 1 33 ? -8.086 19.875 4.738 1 96.81 33 TYR B CA 1
ATOM 1543 C C . TYR B 1 33 ? -9.344 19.016 4.703 1 96.81 33 TYR B C 1
ATOM 1545 O O . TYR B 1 33 ? -10.406 19.484 4.277 1 96.81 33 TYR B O 1
ATOM 1553 N N . GLY B 1 34 ? -9.188 17.75 5.051 1 96.19 34 GLY B N 1
ATOM 1554 C CA . GLY B 1 34 ? -10.305 16.828 5.078 1 96.19 34 GLY B CA 1
ATOM 1555 C C . GLY B 1 34 ? -9.938 15.461 5.633 1 96.19 34 GLY B C 1
ATOM 1556 O O . GLY B 1 34 ? -8.797 15.25 6.051 1 96.19 34 GLY B O 1
ATOM 1557 N N . ALA B 1 35 ? -10.953 14.641 5.766 1 96.69 35 ALA B N 1
ATOM 1558 C CA . ALA B 1 35 ? -10.789 13.258 6.195 1 96.69 35 ALA B CA 1
ATOM 1559 C C . ALA B 1 35 ? -11.445 12.297 5.211 1 96.69 35 ALA B C 1
ATOM 1561 O O . ALA B 1 35 ? -12.586 12.516 4.785 1 96.69 35 ALA B O 1
ATOM 1562 N N . ILE B 1 36 ? -10.695 11.352 4.805 1 97.31 36 ILE B N 1
ATOM 1563 C CA . ILE B 1 36 ? -11.234 10.273 3.977 1 97.31 36 ILE B CA 1
ATOM 1564 C C . ILE B 1 36 ? -11.742 9.141 4.867 1 97.31 36 ILE B C 1
ATOM 1566 O O . ILE B 1 36 ? -10.953 8.461 5.531 1 97.31 36 ILE B O 1
ATOM 1570 N N . ARG B 1 37 ? -12.977 8.953 4.867 1 96.75 37 ARG B N 1
ATOM 1571 C CA . ARG B 1 37 ? -13.594 7.934 5.707 1 96.75 37 ARG B CA 1
ATOM 1572 C C . ARG B 1 37 ? -14.023 6.73 4.875 1 96.75 37 ARG B C 1
ATOM 1574 O O . ARG B 1 37 ? -14.797 6.871 3.92 1 96.75 37 ARG B O 1
ATOM 1581 N N . LEU B 1 38 ? -13.5 5.637 5.27 1 96.06 38 LEU B N 1
ATOM 1582 C CA . LEU B 1 38 ? -13.781 4.383 4.57 1 96.06 38 LEU B CA 1
ATOM 1583 C C . LEU B 1 38 ? -14.75 3.518 5.367 1 96.06 38 LEU B C 1
ATOM 1585 O O . LEU B 1 38 ? -14.758 3.566 6.602 1 96.06 38 LEU B O 1
ATOM 1589 N N . SER B 1 39 ? -15.492 2.768 4.684 1 95.5 39 SER B N 1
ATOM 1590 C CA . SER B 1 39 ? -16.484 1.912 5.332 1 95.5 39 SER B CA 1
ATOM 1591 C C . SER B 1 39 ? -15.875 0.57 5.727 1 95.5 39 SER B C 1
ATOM 1593 O O . SER B 1 39 ? -15.258 -0.105 4.902 1 95.5 39 SER B O 1
ATOM 1595 N N . SER B 1 40 ? -16.125 0.137 6.992 1 92.81 40 SER B N 1
ATOM 1596 C CA . SER B 1 40 ? -15.656 -1.168 7.453 1 92.81 40 SER B CA 1
ATOM 1597 C C . SER B 1 40 ? -16.438 -2.299 6.781 1 92.81 40 SER B C 1
ATOM 1599 O O . SER B 1 40 ? -16.031 -3.461 6.855 1 92.81 40 SER B O 1
ATOM 1601 N N . LYS B 1 41 ? -17.484 -1.989 6.102 1 95.06 41 LYS B N 1
ATOM 1602 C CA . LYS B 1 41 ? -18.297 -2.98 5.41 1 95.06 41 LYS B CA 1
ATOM 1603 C C . LYS B 1 41 ? -17.703 -3.344 4.059 1 95.06 41 LYS B C 1
ATOM 1605 O O . LYS B 1 41 ? -18.031 -4.375 3.477 1 95.06 41 LYS B O 1
ATOM 1610 N N . ASP B 1 42 ? -16.875 -2.471 3.561 1 95.31 42 ASP B N 1
ATOM 1611 C CA . ASP B 1 42 ? -16.234 -2.703 2.266 1 95.31 42 ASP B CA 1
ATOM 1612 C C . ASP B 1 42 ? -15.016 -3.609 2.41 1 95.31 42 ASP B C 1
ATOM 1614 O O . ASP B 1 42 ? -14.398 -3.664 3.477 1 95.31 42 ASP B O 1
ATOM 1618 N N . SER B 1 43 ? -14.781 -4.375 1.342 1 94.69 43 SER B N 1
ATOM 1619 C CA . SER B 1 43 ? -13.539 -5.148 1.321 1 94.69 43 SER B CA 1
ATOM 1620 C C . SER B 1 43 ? -12.32 -4.238 1.399 1 94.69 43 SER B C 1
ATOM 1622 O O . SER B 1 43 ? -12.391 -3.057 1.05 1 94.69 43 SER B O 1
ATOM 1624 N N . LEU B 1 44 ? -11.234 -4.734 1.869 1 93.5 44 LEU B N 1
ATOM 1625 C CA . LEU B 1 44 ? -9.992 -3.965 1.92 1 93.5 44 LEU B CA 1
ATOM 1626 C C . LEU B 1 44 ? -9.625 -3.441 0.537 1 93.5 44 LEU B C 1
ATOM 1628 O O . LEU B 1 44 ? -9.172 -2.303 0.401 1 93.5 44 LEU B 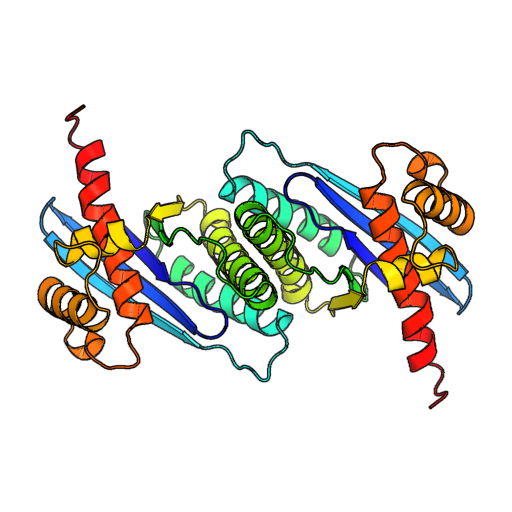O 1
ATOM 1632 N N . THR B 1 45 ? -9.852 -4.277 -0.423 1 95.38 45 THR B N 1
ATOM 1633 C CA . THR B 1 45 ? -9.57 -3.904 -1.806 1 95.38 45 THR B CA 1
ATOM 1634 C C . THR B 1 45 ? -10.367 -2.662 -2.199 1 95.38 45 THR B C 1
ATOM 1636 O O . THR B 1 45 ? -9.812 -1.714 -2.756 1 95.38 45 THR B O 1
ATOM 1639 N N . GLN B 1 46 ? -11.602 -2.641 -1.886 1 96.5 46 GLN B N 1
ATOM 1640 C CA . GLN B 1 46 ? -12.469 -1.512 -2.207 1 96.5 46 GLN B CA 1
ATOM 1641 C C . GLN B 1 46 ? -12.078 -0.27 -1.414 1 96.5 46 GLN B C 1
ATOM 1643 O O . GLN B 1 46 ? -12.109 0.845 -1.938 1 96.5 46 GLN B O 1
ATOM 1648 N N . ARG B 1 47 ? -11.766 -0.463 -0.234 1 97.56 47 ARG B N 1
ATOM 1649 C CA . ARG B 1 47 ? -11.352 0.649 0.614 1 97.56 47 ARG B CA 1
ATOM 1650 C C . ARG B 1 47 ? -10.117 1.344 0.042 1 97.56 47 ARG B C 1
ATOM 1652 O O . ARG B 1 47 ? -10.078 2.572 -0.043 1 97.56 47 ARG B O 1
ATOM 1659 N N . TYR B 1 48 ? -9.188 0.576 -0.398 1 97.44 48 TYR B N 1
ATOM 1660 C CA . TYR B 1 48 ? -7.938 1.156 -0.878 1 97.44 48 TYR B CA 1
ATOM 1661 C C . TYR B 1 48 ? -8.125 1.794 -2.25 1 97.44 48 TYR B C 1
ATOM 1663 O O . TYR B 1 48 ? -7.465 2.783 -2.576 1 97.44 48 TYR B O 1
ATOM 1671 N N . LYS B 1 49 ? -9.047 1.266 -3.014 1 98.19 49 LYS B N 1
ATOM 1672 C CA . LYS B 1 49 ? -9.43 1.916 -4.262 1 98.19 49 LYS B CA 1
ATOM 1673 C C . LYS B 1 49 ? -10.031 3.291 -4.004 1 98.19 49 LYS B C 1
ATOM 1675 O O . LYS B 1 49 ? -9.656 4.273 -4.645 1 98.19 49 LYS B O 1
ATOM 1680 N N . GLN B 1 50 ? -10.906 3.334 -3.076 1 98.19 50 GLN B N 1
ATOM 1681 C CA . GLN B 1 50 ? -11.539 4.598 -2.719 1 98.19 50 GLN B CA 1
ATOM 1682 C C . GLN B 1 50 ? -10.516 5.586 -2.158 1 98.19 50 GLN B C 1
ATOM 1684 O O . GLN B 1 50 ? -10.539 6.77 -2.502 1 98.19 50 GLN B O 1
ATOM 1689 N N . LEU B 1 51 ? -9.68 5.082 -1.307 1 98.44 51 LEU B N 1
ATOM 1690 C CA . LEU B 1 51 ? -8.617 5.91 -0.735 1 98.44 51 LEU B CA 1
ATOM 1691 C C . LEU B 1 51 ? -7.773 6.547 -1.832 1 98.44 51 LEU B C 1
ATOM 1693 O O . LEU B 1 51 ? -7.566 7.762 -1.833 1 98.44 51 LEU B O 1
ATOM 1697 N N . PHE B 1 52 ? -7.375 5.75 -2.768 1 98.81 52 PHE B N 1
ATOM 1698 C CA . PHE B 1 52 ? -6.527 6.207 -3.863 1 98.81 52 PHE B CA 1
ATOM 1699 C C . PHE B 1 52 ? -7.254 7.238 -4.719 1 98.81 52 PHE B C 1
ATOM 1701 O O . PHE B 1 52 ? -6.703 8.297 -5.031 1 98.81 52 PHE B O 1
ATOM 1708 N N . GLN B 1 53 ? -8.438 6.934 -5.074 1 98.5 53 GLN B N 1
ATOM 1709 C CA . GLN B 1 53 ? -9.203 7.816 -5.945 1 98.5 53 GLN B CA 1
ATOM 1710 C C . GLN B 1 53 ? -9.461 9.164 -5.273 1 98.5 53 GLN B C 1
ATOM 1712 O O . GLN B 1 53 ? -9.328 10.211 -5.902 1 98.5 53 GLN B O 1
ATOM 1717 N N . THR B 1 54 ? -9.82 9.133 -3.973 1 98.19 54 THR B N 1
ATOM 1718 C CA . THR B 1 54 ? -10.133 10.367 -3.256 1 98.19 54 THR B CA 1
ATOM 1719 C C . THR B 1 54 ? -8.891 11.234 -3.105 1 98.19 54 THR B C 1
ATOM 1721 O O . THR B 1 54 ? -8.906 12.422 -3.441 1 98.19 54 THR B O 1
ATOM 1724 N N . ILE B 1 55 ? -7.777 10.617 -2.68 1 98.38 55 ILE B N 1
ATOM 1725 C CA . ILE B 1 55 ? -6.574 11.414 -2.461 1 98.38 55 ILE B CA 1
ATOM 1726 C C . ILE B 1 55 ? -6.023 11.891 -3.801 1 98.38 55 ILE B C 1
ATOM 1728 O O . ILE B 1 55 ? -5.473 12.992 -3.896 1 98.38 55 ILE B O 1
ATOM 1732 N N . SER B 1 56 ? -6.117 11.078 -4.836 1 98.44 56 SER B N 1
ATOM 1733 C CA . SER B 1 56 ? -5.691 11.484 -6.168 1 98.44 56 SER B CA 1
ATOM 1734 C C . SER B 1 56 ? -6.477 12.703 -6.652 1 98.44 56 SER B C 1
ATOM 1736 O O . SER B 1 56 ? -5.918 13.602 -7.285 1 98.44 56 SER B O 1
ATOM 1738 N N . GLY B 1 57 ? -7.77 12.695 -6.352 1 98 57 GLY B N 1
ATOM 1739 C CA . GLY B 1 57 ? -8.57 13.867 -6.68 1 98 57 GLY B CA 1
ATOM 1740 C C . GLY B 1 57 ? -8.062 15.133 -6.02 1 98 57 GLY B C 1
ATOM 1741 O O . GLY B 1 57 ? -7.957 16.172 -6.672 1 98 57 GLY B O 1
ATOM 1742 N N . VAL B 1 58 ? -7.707 15.047 -4.77 1 97.88 58 VAL B N 1
ATOM 1743 C CA . VAL B 1 58 ? -7.188 16.188 -4.02 1 97.88 58 VAL B CA 1
ATOM 1744 C C . VAL B 1 58 ? -5.863 16.641 -4.629 1 97.88 58 VAL B C 1
ATOM 1746 O O . VAL B 1 58 ? -5.656 17.844 -4.848 1 97.88 58 VAL B O 1
ATOM 1749 N N . LEU B 1 59 ? -4.996 15.68 -4.969 1 97.88 59 LEU B N 1
ATOM 1750 C CA . LEU B 1 59 ? -3.666 15.977 -5.484 1 97.88 59 LEU B CA 1
ATOM 1751 C C . LEU B 1 59 ? -3.746 16.578 -6.883 1 97.88 59 LEU B C 1
ATOM 1753 O O . LEU B 1 59 ? -2.893 17.375 -7.27 1 97.88 59 LEU B O 1
ATOM 1757 N N . ASN B 1 60 ? -4.75 16.172 -7.602 1 96.88 60 ASN B N 1
ATOM 1758 C CA . ASN B 1 60 ? -4.949 16.719 -8.938 1 96.88 60 ASN B CA 1
ATOM 1759 C C . ASN B 1 60 ? -5.453 18.156 -8.883 1 96.88 60 ASN B C 1
ATOM 1761 O O . ASN B 1 60 ? -5.078 18.984 -9.719 1 96.88 60 ASN B O 1
ATOM 1765 N N . ASP B 1 61 ? -6.25 18.391 -7.895 1 96.19 61 ASP B N 1
ATOM 1766 C CA . ASP B 1 61 ? -6.805 19.734 -7.738 1 96.19 61 ASP B CA 1
ATOM 1767 C C . ASP B 1 61 ? -5.75 20.703 -7.211 1 96.19 61 ASP B C 1
ATOM 1769 O O . ASP B 1 61 ? -5.703 21.859 -7.629 1 96.19 61 ASP B O 1
ATOM 1773 N N . ILE B 1 62 ? -4.992 20.062 -6.254 1 93.19 62 ILE B N 1
ATOM 1774 C CA . ILE B 1 62 ? -3.908 20.812 -5.617 1 93.19 62 ILE B CA 1
ATOM 1775 C C . ILE B 1 62 ? -2.594 20.047 -5.781 1 93.19 62 ILE B C 1
ATOM 1777 O O . ILE B 1 62 ? -2.496 18.875 -5.41 1 93.19 62 ILE B O 1
ATOM 1781 N N . THR B 1 63 ? -1.673 20.594 -6.516 1 93.62 63 THR B N 1
ATOM 1782 C CA . THR B 1 63 ? -0.378 19.922 -6.637 1 93.62 63 THR B CA 1
ATOM 1783 C C . THR B 1 63 ? 0.615 20.5 -5.629 1 93.62 63 THR B C 1
ATOM 1785 O O . THR B 1 63 ? 1.333 21.453 -5.922 1 93.62 63 THR B O 1
ATOM 1788 N N . PRO B 1 64 ? 0.598 19.797 -4.457 1 97.75 64 PRO B N 1
ATOM 1789 C CA . PRO B 1 64 ? 1.544 20.328 -3.467 1 97.75 64 PRO B CA 1
ATOM 1790 C C . PRO B 1 64 ? 3 20.109 -3.875 1 97.75 64 PRO B C 1
ATOM 1792 O O . PRO B 1 64 ? 3.289 19.281 -4.742 1 97.75 64 PRO B O 1
ATOM 1795 N N . ASP B 1 65 ? 3.824 20.875 -3.205 1 96.88 65 ASP B N 1
ATOM 1796 C CA . ASP B 1 65 ? 5.258 20.766 -3.459 1 96.88 65 ASP B CA 1
ATOM 1797 C C . ASP B 1 65 ? 5.867 19.594 -2.699 1 96.88 65 ASP B C 1
ATOM 1799 O O . ASP B 1 65 ? 6.945 19.109 -3.051 1 96.88 65 ASP B O 1
ATOM 1803 N N . ALA B 1 66 ? 5.16 19.156 -1.696 1 97.62 66 ALA B N 1
ATOM 1804 C CA . ALA B 1 66 ? 5.625 18.047 -0.858 1 97.62 66 ALA B CA 1
ATOM 1805 C C . ALA B 1 66 ? 4.453 17.359 -0.169 1 97.62 66 ALA B C 1
ATOM 1807 O O . ALA B 1 66 ? 3.457 18 0.173 1 97.62 66 ALA B O 1
ATOM 1808 N N . VAL B 1 67 ? 4.594 16.109 -0.041 1 98.31 67 VAL B N 1
ATOM 1809 C CA . VAL B 1 67 ? 3.693 15.312 0.786 1 98.31 67 VAL B CA 1
ATOM 1810 C C . VAL B 1 67 ? 4.449 14.758 1.989 1 98.31 67 VAL B C 1
ATOM 1812 O O . VAL B 1 67 ? 5.574 14.266 1.852 1 98.31 67 VAL B O 1
ATOM 1815 N N . VAL B 1 68 ? 3.828 14.852 3.15 1 98.12 68 VAL B N 1
ATOM 1816 C CA . VAL B 1 68 ? 4.488 14.453 4.391 1 98.12 68 VAL B CA 1
ATOM 1817 C C . VAL B 1 68 ? 3.643 13.414 5.117 1 98.12 68 VAL B C 1
ATOM 1819 O O . VAL B 1 68 ? 2.438 13.602 5.301 1 98.12 68 VAL B O 1
ATOM 1822 N N . LEU B 1 69 ? 4.242 12.328 5.484 1 97.25 69 LEU B N 1
ATOM 1823 C CA . LEU B 1 69 ? 3.59 11.281 6.266 1 97.25 69 LEU B CA 1
ATOM 1824 C C . LEU B 1 69 ? 4.348 11.023 7.562 1 97.25 69 LEU B C 1
ATOM 1826 O O . LEU B 1 69 ? 5.508 11.406 7.699 1 97.25 69 LEU B O 1
ATOM 1830 N N . GLU B 1 70 ? 3.67 10.367 8.438 1 94.25 70 GLU B N 1
ATOM 1831 C CA . GLU B 1 70 ? 4.312 9.953 9.68 1 94.25 70 GLU B CA 1
ATOM 1832 C C . GLU B 1 70 ? 5.094 8.656 9.492 1 94.25 70 GLU B C 1
ATOM 1834 O O . GLU B 1 70 ? 4.652 7.758 8.766 1 94.25 70 GLU B O 1
ATOM 1839 N N . THR B 1 71 ? 6.207 8.648 10.188 1 89.31 71 THR B N 1
ATOM 1840 C CA . THR B 1 71 ? 6.934 7.379 10.195 1 89.31 71 THR B CA 1
ATOM 1841 C C . THR B 1 71 ? 6.188 6.332 11.016 1 89.31 71 THR B C 1
ATOM 1843 O O . THR B 1 71 ? 5.648 6.637 12.078 1 89.31 71 THR B O 1
ATOM 1846 N N . GLN B 1 72 ? 5.902 5.215 10.375 1 79.19 72 GLN B N 1
ATOM 1847 C CA . GLN B 1 72 ? 5.156 4.168 11.07 1 79.19 72 GLN B CA 1
ATOM 1848 C C . GLN B 1 72 ? 6.094 3.1 11.625 1 79.19 72 GLN B C 1
ATOM 1850 O O . GLN B 1 72 ? 7.062 2.715 10.969 1 79.19 72 GLN B O 1
ATOM 1855 N N . TYR B 1 73 ? 5.938 3.002 12.977 1 69.38 73 TYR B N 1
ATOM 1856 C CA . TYR B 1 73 ? 6.637 1.903 13.633 1 69.38 73 TYR B CA 1
ATOM 1857 C C . TYR B 1 73 ? 5.668 0.802 14.039 1 69.38 73 TYR B C 1
ATOM 1859 O O . TYR B 1 73 ? 4.477 1.058 14.242 1 69.38 73 TYR B O 1
ATOM 1867 N N . VAL B 1 74 ? 5.879 -0.374 13.562 1 57.44 74 VAL B N 1
ATOM 1868 C CA . VAL B 1 74 ? 4.992 -1.516 13.758 1 57.44 74 VAL B CA 1
ATOM 1869 C C . VAL B 1 74 ? 4.566 -1.604 15.219 1 57.44 74 VAL B C 1
ATOM 1871 O O . VAL B 1 74 ? 5.402 -1.514 16.125 1 57.44 74 VAL B O 1
ATOM 1874 N N . HIS B 1 75 ? 3.131 -1.386 15.5 1 59.84 75 HIS B N 1
ATOM 1875 C CA . HIS B 1 75 ? 2.469 -1.63 16.781 1 59.84 75 HIS B CA 1
ATOM 1876 C C . HIS B 1 75 ? 2.395 -3.123 17.078 1 59.84 75 HIS B C 1
ATOM 1878 O O . HIS B 1 75 ? 2.746 -3.951 16.25 1 59.84 75 HIS B O 1
ATOM 1884 N N . LYS B 1 76 ? 1.645 -3.51 18.125 1 63.03 76 LYS B N 1
ATOM 1885 C CA . LYS B 1 76 ? 1.44 -4.766 18.828 1 63.03 76 LYS B CA 1
ATOM 1886 C C . LYS B 1 76 ? 0.712 -5.781 17.953 1 63.03 76 LYS B C 1
ATOM 1888 O O . LYS B 1 76 ? 1.068 -6.965 17.938 1 63.03 76 LYS B O 1
ATOM 1893 N N . ASN B 1 77 ? -0.307 -5.238 17.109 1 73.5 77 ASN B N 1
ATOM 1894 C CA . ASN B 1 77 ? -1.096 -6.207 16.359 1 73.5 77 ASN B CA 1
ATOM 1895 C C . ASN B 1 77 ? -0.646 -6.293 14.906 1 73.5 77 ASN B C 1
ATOM 1897 O O . ASN B 1 77 ? -0.812 -5.336 14.148 1 73.5 77 ASN B O 1
ATOM 1901 N N . PRO B 1 78 ? -0.168 -7.398 14.539 1 73.56 78 PRO B N 1
ATOM 1902 C CA . PRO B 1 78 ? 0.391 -7.582 13.195 1 73.56 78 PRO B CA 1
ATOM 1903 C C . PRO B 1 78 ? -0.64 -7.355 12.094 1 73.56 78 PRO B C 1
ATOM 1905 O O . PRO B 1 78 ? -0.307 -6.816 11.031 1 73.56 78 PRO B O 1
ATOM 1908 N N . GLN B 1 79 ? -1.89 -7.754 12.281 1 78.06 79 GLN B N 1
ATOM 1909 C CA . GLN B 1 79 ? -2.928 -7.59 11.266 1 78.06 79 GLN B CA 1
ATOM 1910 C C . GLN B 1 79 ? -3.201 -6.113 10.992 1 78.06 79 GLN B C 1
ATOM 1912 O O . GLN B 1 79 ? -3.359 -5.711 9.836 1 78.06 79 GLN B O 1
ATOM 1917 N N . SER B 1 80 ? -3.189 -5.375 11.992 1 81.88 80 SER B N 1
ATOM 1918 C CA . SER B 1 80 ? -3.422 -3.945 11.82 1 81.88 80 SER B CA 1
ATOM 1919 C C . SER B 1 80 ? -2.232 -3.268 11.148 1 81.88 80 SER B C 1
ATOM 1921 O O . SER B 1 80 ? -2.404 -2.316 10.383 1 81.88 80 SER B O 1
ATOM 1923 N N . THR B 1 81 ? -1.119 -3.838 11.43 1 84.31 81 THR B N 1
ATOM 1924 C CA . THR B 1 81 ? 0.106 -3.271 10.883 1 84.31 81 THR B CA 1
ATOM 1925 C C . THR B 1 81 ? 0.148 -3.447 9.367 1 84.31 81 THR B C 1
ATOM 1927 O O . THR B 1 81 ? 0.509 -2.52 8.633 1 84.31 81 THR B O 1
ATOM 1930 N N . ILE B 1 82 ? -0.273 -4.535 8.922 1 87.06 82 ILE B N 1
ATOM 1931 C CA . ILE B 1 82 ? -0.258 -4.793 7.484 1 87.06 82 ILE B CA 1
ATOM 1932 C C . ILE B 1 82 ? -1.286 -3.906 6.789 1 87.06 82 ILE B C 1
ATOM 1934 O O . ILE B 1 82 ? -0.999 -3.311 5.746 1 87.06 82 ILE B O 1
ATOM 1938 N N . LYS B 1 83 ? -2.445 -3.76 7.383 1 90.06 83 LYS B N 1
ATOM 1939 C CA . LYS B 1 83 ? -3.492 -2.926 6.801 1 90.06 83 LYS B CA 1
ATOM 1940 C C . LYS B 1 83 ? -3.061 -1.464 6.738 1 90.06 83 LYS B C 1
ATOM 1942 O O . LYS B 1 83 ? -3.33 -0.772 5.758 1 90.06 83 LYS B O 1
ATOM 1947 N N . LEU B 1 84 ? -2.416 -1.126 7.789 1 91.19 84 LEU B N 1
ATOM 1948 C CA . LEU B 1 84 ? -1.887 0.233 7.812 1 91.19 84 LEU B CA 1
ATOM 1949 C C . LEU B 1 84 ? -0.814 0.416 6.742 1 91.19 84 LEU B C 1
ATOM 1951 O O . LEU B 1 84 ? -0.77 1.45 6.07 1 91.19 84 LEU B O 1
ATOM 1955 N N . GLY B 1 85 ? 0.046 -0.511 6.637 1 92.44 85 GLY B N 1
ATOM 1956 C CA . GLY B 1 85 ? 1.037 -0.488 5.57 1 92.44 85 GLY B CA 1
ATOM 1957 C C . GLY B 1 85 ? 0.427 -0.376 4.188 1 92.44 85 GLY B C 1
ATOM 1958 O O . GLY B 1 85 ? 0.903 0.396 3.354 1 92.44 85 GLY B O 1
ATOM 1959 N N . MET B 1 86 ? -0.593 -1.149 4.004 1 95 86 MET B N 1
ATOM 1960 C CA . MET B 1 86 ? -1.267 -1.098 2.711 1 95 86 MET B CA 1
ATOM 1961 C C . MET B 1 86 ? -1.817 0.299 2.439 1 95 86 MET B C 1
ATOM 1963 O O . MET B 1 86 ? -1.625 0.846 1.352 1 95 86 MET B O 1
ATOM 1967 N N . ALA B 1 87 ? -2.455 0.872 3.422 1 96.06 87 ALA B N 1
ATOM 1968 C CA . ALA B 1 87 ? -2.969 2.232 3.279 1 96.06 87 ALA B CA 1
ATOM 1969 C C . ALA B 1 87 ? -1.845 3.211 2.949 1 96.06 87 ALA B C 1
ATOM 1971 O O . ALA B 1 87 ? -1.979 4.039 2.045 1 96.06 87 ALA B O 1
ATOM 1972 N N . ARG B 1 88 ? -0.79 3.08 3.674 1 95.94 88 ARG B N 1
ATOM 1973 C CA . ARG B 1 88 ? 0.368 3.938 3.443 1 95.94 88 ARG B CA 1
ATOM 1974 C C . ARG B 1 88 ? 0.903 3.768 2.025 1 95.94 88 ARG B C 1
ATOM 1976 O O . ARG B 1 88 ? 1.236 4.75 1.36 1 95.94 88 ARG B O 1
ATOM 1983 N N . GLY B 1 89 ? 1.009 2.557 1.625 1 97.19 89 GLY B N 1
ATOM 1984 C CA . GLY B 1 89 ? 1.461 2.291 0.268 1 97.19 89 GLY B CA 1
ATOM 1985 C C . GLY B 1 89 ? 0.618 2.982 -0.787 1 97.19 89 GLY B C 1
ATOM 1986 O O . GLY B 1 89 ? 1.152 3.551 -1.742 1 97.19 89 GLY B O 1
ATOM 1987 N N . VAL B 1 90 ? -0.668 2.982 -0.62 1 98.31 90 VAL B N 1
ATOM 1988 C CA . VAL B 1 90 ? -1.615 3.59 -1.549 1 98.31 90 VAL B CA 1
ATOM 1989 C C . VAL B 1 90 ? -1.408 5.102 -1.581 1 98.31 90 VAL B C 1
ATOM 1991 O O . VAL B 1 90 ? -1.365 5.707 -2.654 1 98.31 90 VAL B O 1
ATOM 1994 N N . LEU B 1 91 ? -1.215 5.668 -0.457 1 98.38 91 LEU B N 1
ATOM 1995 C CA . LEU B 1 91 ? -1.064 7.113 -0.345 1 98.38 91 LEU B CA 1
ATOM 1996 C C . LEU B 1 91 ? 0.267 7.57 -0.932 1 98.38 91 LEU B C 1
ATOM 1998 O O . LEU B 1 91 ? 0.319 8.547 -1.679 1 98.38 91 LEU B O 1
ATOM 2002 N N . VAL B 1 92 ? 1.312 6.848 -0.59 1 97.94 92 VAL B N 1
ATOM 2003 C CA . VAL B 1 92 ? 2.641 7.145 -1.118 1 97.94 92 VAL B CA 1
ATOM 2004 C C . VAL B 1 92 ? 2.631 7.016 -2.639 1 97.94 92 VAL B C 1
ATOM 2006 O O . VAL B 1 92 ? 3.193 7.859 -3.342 1 97.94 92 VAL B O 1
ATOM 2009 N N . LEU B 1 93 ? 1.958 6.039 -3.107 1 98.5 93 LEU B N 1
ATOM 2010 C CA . LEU B 1 93 ? 1.876 5.812 -4.547 1 98.5 93 LEU B CA 1
ATOM 2011 C C . LEU B 1 93 ? 1.16 6.965 -5.238 1 98.5 93 LEU B C 1
ATOM 2013 O O . LEU B 1 93 ? 1.567 7.395 -6.32 1 98.5 93 LEU B O 1
ATOM 2017 N N . ALA B 1 94 ? 0.085 7.445 -4.648 1 98.56 94 ALA B N 1
ATOM 2018 C CA . ALA B 1 94 ? -0.667 8.555 -5.23 1 98.56 94 ALA B CA 1
ATOM 2019 C C . ALA B 1 94 ? 0.228 9.766 -5.449 1 98.56 94 ALA B C 1
ATOM 2021 O O . ALA B 1 94 ? 0.155 10.422 -6.496 1 98.56 94 ALA B O 1
ATOM 2022 N N . ALA B 1 95 ? 1.092 10.062 -4.508 1 98.31 95 ALA B N 1
ATOM 2023 C CA . ALA B 1 95 ? 2.037 11.164 -4.625 1 98.31 95 ALA B CA 1
ATOM 2024 C C . ALA B 1 95 ? 3.119 10.852 -5.656 1 98.31 95 ALA B C 1
ATOM 2026 O O . ALA B 1 95 ? 3.461 11.703 -6.484 1 98.31 95 ALA B O 1
ATOM 2027 N N . ALA B 1 96 ? 3.615 9.656 -5.645 1 98 96 ALA B N 1
ATOM 2028 C CA . ALA B 1 96 ? 4.715 9.227 -6.508 1 98 96 ALA B CA 1
ATOM 2029 C C . ALA B 1 96 ? 4.32 9.312 -7.98 1 98 96 ALA B C 1
ATOM 2031 O O . ALA B 1 96 ? 5.121 9.719 -8.82 1 98 96 ALA B O 1
ATOM 2032 N N . LEU B 1 97 ? 3.139 8.93 -8.281 1 97.94 97 LEU B N 1
ATOM 2033 C CA . LEU B 1 97 ? 2.666 8.914 -9.664 1 97.94 97 LEU B CA 1
ATOM 2034 C C . LEU B 1 97 ? 2.584 10.336 -10.219 1 97.94 97 LEU B C 1
ATOM 2036 O O . LEU B 1 97 ? 2.502 10.523 -11.438 1 97.94 97 LEU B O 1
ATOM 2040 N N . ARG B 1 98 ? 2.613 11.328 -9.352 1 97.5 98 ARG B N 1
ATOM 2041 C CA . ARG B 1 98 ? 2.553 12.734 -9.75 1 97.5 98 ARG B CA 1
ATOM 2042 C C . ARG B 1 98 ? 3.898 13.422 -9.547 1 97.5 98 ARG B C 1
ATOM 2044 O O . ARG B 1 98 ? 3.994 14.648 -9.625 1 97.5 98 ARG B O 1
ATOM 2051 N N . ASP B 1 99 ? 4.883 12.602 -9.172 1 96.94 99 ASP B N 1
ATOM 2052 C CA . ASP B 1 99 ? 6.262 13.039 -8.984 1 96.94 99 ASP B CA 1
ATOM 2053 C C . ASP B 1 99 ? 6.367 14.078 -7.875 1 96.94 99 ASP B C 1
ATOM 2055 O O . ASP B 1 99 ? 7.164 15.016 -7.965 1 96.94 99 ASP B O 1
ATOM 2059 N N . ILE B 1 100 ? 5.512 14 -6.926 1 97.44 100 ILE B N 1
ATOM 2060 C CA . ILE B 1 100 ? 5.582 14.852 -5.742 1 97.44 100 ILE B CA 1
ATOM 2061 C C . ILE B 1 100 ? 6.504 14.219 -4.703 1 97.44 100 ILE B C 1
ATOM 2063 O O . ILE B 1 100 ? 6.32 13.062 -4.324 1 97.44 100 ILE B O 1
ATOM 2067 N N . PRO B 1 101 ? 7.492 14.914 -4.219 1 97.38 101 PRO B N 1
ATOM 2068 C CA . PRO B 1 101 ? 8.383 14.344 -3.203 1 97.38 101 PRO B CA 1
ATOM 2069 C C . PRO B 1 101 ? 7.648 13.992 -1.909 1 97.38 101 PRO B C 1
ATOM 2071 O O . PRO B 1 101 ? 6.754 14.727 -1.481 1 97.38 101 PRO B O 1
ATOM 2074 N N . VAL B 1 102 ? 8.031 12.898 -1.294 1 97.5 102 VAL B N 1
ATOM 2075 C CA . VAL B 1 102 ? 7.422 12.422 -0.057 1 97.5 102 VAL B CA 1
ATOM 2076 C C . VAL B 1 102 ? 8.445 12.469 1.075 1 97.5 102 VAL B C 1
ATOM 2078 O O . VAL B 1 102 ? 9.57 12 0.92 1 97.5 102 VAL B O 1
ATOM 2081 N N . PHE B 1 103 ? 8.047 13 2.166 1 96.88 103 PHE B N 1
ATOM 2082 C CA . PHE B 1 103 ? 8.883 13.086 3.357 1 96.88 103 PHE B CA 1
ATOM 2083 C C . PHE B 1 103 ? 8.203 12.406 4.547 1 96.88 103 PHE B C 1
ATOM 2085 O O . PHE B 1 103 ? 6.992 12.18 4.527 1 96.88 103 PHE B O 1
ATOM 2092 N N . GLU B 1 104 ? 9.039 12.078 5.477 1 95.5 104 GLU B N 1
ATOM 2093 C CA . GLU B 1 104 ? 8.508 11.438 6.676 1 95.5 104 GLU B CA 1
ATOM 2094 C C . GLU B 1 104 ? 9.094 12.062 7.941 1 95.5 104 GLU B C 1
ATOM 2096 O O . GLU B 1 104 ? 10.273 12.422 7.973 1 95.5 104 GLU B O 1
ATOM 2101 N N . TYR B 1 105 ? 8.242 12.172 8.922 1 95.06 105 TYR B N 1
ATOM 2102 C CA . TYR B 1 105 ? 8.664 12.609 10.25 1 95.06 105 TYR B CA 1
ATOM 2103 C C . TYR B 1 105 ? 8.086 11.711 11.336 1 95.06 105 TYR B C 1
ATOM 2105 O O . TYR B 1 105 ? 6.941 11.266 11.234 1 95.06 105 TYR B O 1
ATOM 2113 N N . ALA B 1 106 ? 8.844 11.508 12.359 1 93.56 106 ALA B N 1
ATOM 2114 C CA . ALA B 1 106 ? 8.328 10.797 13.531 1 93.56 106 ALA B CA 1
ATOM 2115 C C . ALA B 1 106 ? 7.223 11.602 14.211 1 93.56 106 ALA B C 1
ATOM 2117 O O . ALA B 1 106 ? 7.262 12.828 14.234 1 93.56 106 ALA B O 1
ATOM 2118 N N . PRO B 1 107 ? 6.328 10.836 14.805 1 91.44 107 PRO B N 1
ATOM 2119 C CA . PRO B 1 107 ? 5.227 11.523 15.484 1 91.44 107 PRO B CA 1
ATOM 2120 C C . PRO B 1 107 ? 5.707 12.523 16.516 1 91.44 107 PRO B C 1
ATOM 2122 O O . PRO B 1 107 ? 5.191 13.648 16.594 1 91.44 107 PRO B O 1
ATOM 2125 N N . ASN B 1 108 ? 6.707 12.133 17.281 1 93.25 108 ASN B N 1
ATOM 2126 C CA . ASN B 1 108 ? 7.203 13.023 18.328 1 93.25 108 ASN B CA 1
ATOM 2127 C C . ASN B 1 108 ? 7.844 14.273 17.734 1 93.25 108 ASN B C 1
ATOM 2129 O O . ASN B 1 108 ? 7.766 15.352 18.312 1 93.25 108 ASN B O 1
ATOM 2133 N N . VAL B 1 109 ? 8.43 14.141 16.531 1 94.5 109 VAL B N 1
ATOM 2134 C CA . VAL B 1 109 ? 9.055 15.266 15.852 1 94.5 109 VAL B CA 1
ATOM 2135 C C . VAL B 1 109 ? 7.977 16.219 15.336 1 94.5 109 VAL B C 1
ATOM 2137 O O . VAL B 1 109 ? 8.094 17.438 15.492 1 94.5 109 VAL B O 1
ATOM 2140 N N . ALA B 1 110 ? 6.949 15.688 14.82 1 94.94 110 ALA B N 1
ATOM 2141 C CA . ALA B 1 110 ? 5.836 16.5 14.328 1 94.94 110 ALA B CA 1
ATOM 2142 C C . ALA B 1 110 ? 5.156 17.25 15.461 1 94.94 110 ALA B C 1
ATOM 2144 O O . ALA B 1 110 ? 4.871 18.438 15.344 1 94.94 110 ALA B O 1
ATOM 2145 N N . LYS B 1 111 ? 4.938 16.531 16.562 1 94.56 111 LYS B N 1
ATOM 2146 C CA . LYS B 1 111 ? 4.305 17.156 17.719 1 94.56 111 LYS B CA 1
ATOM 2147 C C . LYS B 1 111 ? 5.172 18.266 18.281 1 94.56 111 LYS B C 1
ATOM 2149 O O . LYS B 1 111 ? 4.668 19.344 18.641 1 94.56 111 LYS B O 1
ATOM 2154 N N . ARG B 1 112 ? 6.422 18.016 18.297 1 95.06 112 ARG B N 1
ATOM 2155 C CA . ARG B 1 112 ? 7.363 19.016 18.812 1 95.06 112 ARG B CA 1
ATOM 2156 C C . ARG B 1 112 ? 7.363 20.266 17.938 1 95.06 112 ARG B C 1
ATOM 2158 O O . ARG B 1 112 ? 7.461 21.375 18.453 1 95.06 112 ARG B O 1
ATOM 2165 N N . ALA B 1 113 ? 7.273 20.125 16.688 1 93.12 113 ALA B N 1
ATOM 2166 C CA . ALA B 1 113 ? 7.285 21.234 15.75 1 93.12 113 ALA B CA 1
ATOM 2167 C C . ALA B 1 113 ? 6.086 22.156 15.969 1 93.12 113 ALA B C 1
ATOM 2169 O O . ALA B 1 113 ? 6.148 23.344 15.68 1 93.12 113 ALA B O 1
ATOM 2170 N N . VAL B 1 114 ? 5.027 21.625 16.547 1 94.06 114 VAL B N 1
ATOM 2171 C CA . VAL B 1 114 ? 3.783 22.391 16.656 1 94.06 114 VAL B CA 1
ATOM 2172 C C . VAL B 1 114 ? 3.588 22.844 18.094 1 94.06 114 VAL B C 1
ATOM 2174 O O . VAL B 1 114 ? 3.213 23.984 18.344 1 94.06 114 VAL B O 1
ATOM 2177 N N . VAL B 1 115 ? 3.877 21.906 19.062 1 94.69 115 VAL B N 1
ATOM 2178 C CA . VAL B 1 115 ? 3.531 22.172 20.453 1 94.69 115 VAL B CA 1
ATOM 2179 C C . VAL B 1 115 ? 4.785 22.578 21.219 1 94.69 115 VAL B C 1
ATOM 2181 O O . VAL B 1 115 ? 4.691 23.25 22.25 1 94.69 115 VAL B O 1
ATOM 2184 N N . GLY B 1 116 ? 5.98 22.172 20.797 1 93.12 116 GLY B N 1
ATOM 2185 C CA . GLY B 1 116 ? 7.223 22.422 21.516 1 93.12 116 GLY B CA 1
ATOM 2186 C C . GLY B 1 116 ? 7.641 21.25 22.391 1 93.12 116 GLY B C 1
ATOM 2187 O O . GLY B 1 116 ? 8.727 21.25 22.969 1 93.12 116 GLY B O 1
ATOM 2188 N N . ARG B 1 117 ? 6.777 20.25 22.516 1 91.44 117 ARG B N 1
ATOM 2189 C CA . ARG B 1 117 ? 7.066 19.031 23.281 1 91.44 117 ARG B CA 1
ATOM 2190 C C . ARG B 1 117 ? 6.668 17.781 22.5 1 91.44 117 ARG B C 1
ATOM 2192 O O . ARG B 1 117 ? 5.543 17.688 22 1 91.44 117 ARG B O 1
ATOM 2199 N N . GLY B 1 118 ? 7.496 16.812 22.469 1 91.25 118 GLY B N 1
ATOM 2200 C CA . GLY B 1 118 ? 7.285 15.609 21.703 1 91.25 118 GLY B CA 1
ATOM 2201 C C . GLY B 1 118 ? 6.23 14.695 22.297 1 91.25 118 GLY B C 1
ATOM 2202 O O . GLY B 1 118 ? 5.676 13.844 21.594 1 91.25 118 GLY B O 1
ATOM 2203 N N . ASN B 1 119 ? 5.973 14.836 23.516 1 92.5 119 ASN B N 1
ATOM 2204 C CA . ASN B 1 119 ? 4.988 13.984 24.172 1 92.5 119 ASN B CA 1
ATOM 2205 C C . ASN B 1 119 ? 3.662 14.703 24.375 1 92.5 119 ASN B C 1
ATOM 2207 O O . ASN B 1 119 ? 2.873 14.336 25.234 1 92.5 119 ASN B O 1
ATOM 2211 N N . ALA B 1 120 ? 3.375 15.664 23.594 1 93.5 120 ALA B N 1
ATOM 2212 C CA . ALA B 1 120 ? 2.135 16.422 23.672 1 93.5 120 ALA B CA 1
ATOM 2213 C C . ALA B 1 120 ? 0.922 15.531 23.422 1 93.5 120 ALA B C 1
ATOM 2215 O O . ALA B 1 120 ? 0.997 14.57 22.656 1 93.5 120 ALA B O 1
ATOM 2216 N N . SER B 1 121 ? -0.214 15.859 24.062 1 93.81 121 SER B N 1
ATOM 2217 C CA . SER B 1 121 ? -1.46 15.133 23.844 1 93.81 121 SER B CA 1
ATOM 2218 C C . SER B 1 121 ? -2.088 15.508 22.5 1 93.81 121 SER B C 1
ATOM 2220 O O . SER B 1 121 ? -1.747 16.547 21.922 1 93.81 121 SER B O 1
ATOM 2222 N N . LYS B 1 122 ? -3.008 14.641 22.125 1 91.56 122 LYS B N 1
ATOM 2223 C CA . LYS B 1 122 ? -3.725 14.922 20.891 1 91.56 122 LYS B CA 1
ATOM 2224 C C . LYS B 1 122 ? -4.5 16.234 20.984 1 91.56 122 LYS B C 1
ATOM 2226 O O . LYS B 1 122 ? -4.578 16.984 20.016 1 91.56 122 LYS B O 1
ATOM 2231 N N . GLN B 1 123 ? -4.992 16.484 22.109 1 93.69 123 GLN B N 1
ATOM 2232 C CA . GLN B 1 123 ? -5.75 17.719 22.344 1 93.69 123 GLN B CA 1
ATOM 2233 C C . GLN B 1 123 ? -4.848 18.953 22.266 1 93.69 123 GLN B C 1
ATOM 2235 O O . GLN B 1 123 ? -5.262 20 21.766 1 93.69 123 GLN B O 1
ATOM 2240 N N . GLN B 1 124 ? -3.686 18.828 22.734 1 95.19 124 GLN B N 1
ATOM 2241 C CA . GLN B 1 124 ? -2.721 19.922 22.656 1 95.19 124 GLN B CA 1
ATOM 2242 C C . GLN B 1 124 ? -2.346 20.234 21.219 1 95.19 124 GLN B C 1
ATOM 2244 O O . GLN B 1 124 ? -2.217 21.391 20.844 1 95.19 124 GLN B O 1
ATOM 2249 N N . VAL B 1 125 ? -2.16 19.219 20.453 1 95.44 125 VAL B N 1
ATOM 2250 C CA . VAL B 1 125 ? -1.842 19.391 19.031 1 95.44 125 VAL B CA 1
ATOM 2251 C C . VAL B 1 125 ? -2.994 20.109 18.328 1 95.44 125 VAL B C 1
ATOM 2253 O O . VAL B 1 125 ? -2.779 21.078 17.594 1 95.44 125 VAL B O 1
ATOM 2256 N N . GLN B 1 126 ? -4.188 19.656 18.594 1 95.62 126 GLN B N 1
ATOM 2257 C CA . GLN B 1 126 ? -5.367 20.266 18 1 95.62 126 GLN B CA 1
ATOM 2258 C C . GLN B 1 126 ? -5.449 21.75 18.359 1 95.62 126 GLN B C 1
ATOM 2260 O O . GLN B 1 126 ? -5.707 22.594 17.484 1 95.62 126 GLN B O 1
ATOM 2265 N N . LEU B 1 127 ? -5.219 22.031 19.609 1 94.88 127 LEU B N 1
ATOM 2266 C CA . LEU B 1 127 ? -5.285 23.406 20.078 1 94.88 127 LEU B CA 1
ATOM 2267 C C . LEU B 1 127 ? -4.258 24.281 19.359 1 94.88 127 LEU B C 1
ATOM 2269 O O . LEU B 1 127 ? -4.59 25.359 18.859 1 94.88 127 LEU B O 1
ATOM 2273 N N . MET B 1 128 ? -3.047 23.812 19.281 1 95.38 128 MET B N 1
ATOM 2274 C CA . MET B 1 128 ? -1.967 24.609 18.703 1 95.38 128 MET B CA 1
ATOM 2275 C C . MET B 1 128 ? -2.178 24.812 17.203 1 95.38 128 MET B C 1
ATOM 2277 O O . MET B 1 128 ? -1.977 25.906 16.688 1 95.38 128 MET B O 1
ATOM 2281 N N . VAL B 1 129 ? -2.594 23.781 16.547 1 95.62 129 VAL B N 1
ATOM 2282 C CA . VAL B 1 129 ? -2.865 23.875 15.125 1 95.62 129 VAL B CA 1
ATOM 2283 C C . VAL B 1 129 ? -3.988 24.875 14.867 1 95.62 129 VAL B C 1
ATOM 2285 O O . VAL B 1 129 ? -3.883 25.719 13.977 1 95.62 129 VAL B O 1
ATOM 2288 N N . SER B 1 130 ? -5.047 24.734 15.648 1 95.75 130 SER B N 1
ATOM 2289 C CA . SER B 1 130 ? -6.188 25.641 15.523 1 95.75 130 SER B CA 1
ATOM 2290 C C . SER B 1 130 ? -5.754 27.094 15.672 1 95.75 130 SER B C 1
ATOM 2292 O O . SER B 1 130 ? -6.164 27.953 14.891 1 95.75 130 SER B O 1
ATOM 2294 N N . LYS B 1 131 ? -4.914 27.375 16.594 1 94.06 131 LYS B N 1
ATOM 2295 C CA . LYS B 1 131 ? -4.445 28.734 16.859 1 94.06 131 LYS B CA 1
ATOM 2296 C C . LYS B 1 131 ? -3.512 29.219 15.758 1 94.06 131 LYS B C 1
ATOM 2298 O O . LYS B 1 131 ? -3.66 30.328 15.266 1 94.06 131 LYS B O 1
ATOM 2303 N N . MET B 1 132 ? -2.588 28.391 15.367 1 92.88 132 MET B N 1
ATOM 2304 C CA . MET B 1 132 ? -1.56 28.75 14.398 1 92.88 132 MET B CA 1
ATOM 2305 C C . MET B 1 132 ? -2.182 29.062 13.039 1 92.88 132 MET B C 1
ATOM 2307 O O . MET B 1 132 ? -1.706 29.938 12.32 1 92.88 132 MET B O 1
ATOM 2311 N N . LEU B 1 133 ? -3.203 28.391 12.711 1 94.31 133 LEU B N 1
ATOM 2312 C CA . LEU B 1 133 ? -3.732 28.484 11.352 1 94.31 133 LEU B CA 1
ATOM 2313 C C . LEU B 1 133 ? -5.094 29.156 11.336 1 94.31 133 LEU B C 1
ATOM 2315 O O . LEU B 1 133 ? -5.676 29.375 10.273 1 94.31 133 LEU B O 1
ATOM 2319 N N . ASN B 1 134 ? -5.605 29.453 12.508 1 93.25 134 ASN B N 1
ATOM 2320 C CA . ASN B 1 134 ? -6.891 30.125 12.672 1 93.25 134 ASN B CA 1
ATOM 2321 C C . ASN B 1 134 ? -8.031 29.312 12.07 1 93.25 134 ASN B C 1
ATOM 2323 O O . ASN B 1 134 ? -8.812 29.828 11.266 1 93.25 134 ASN B O 1
ATOM 2327 N N . ILE B 1 135 ? -8.047 28.047 12.422 1 92.19 135 ILE B N 1
ATOM 2328 C CA . ILE B 1 135 ? -9.102 27.125 12.008 1 92.19 135 ILE B CA 1
ATOM 2329 C C . ILE B 1 135 ? -9.734 26.484 13.234 1 92.19 135 ILE B C 1
ATOM 2331 O O . ILE B 1 135 ? -9.336 25.391 13.641 1 92.19 135 ILE B O 1
ATOM 2335 N N . PRO B 1 136 ? -10.734 27.062 13.75 1 90.25 136 PRO B N 1
ATOM 2336 C CA . PRO B 1 136 ? -11.344 26.562 14.984 1 90.25 136 PRO B CA 1
ATOM 2337 C C . PRO B 1 136 ? -11.969 25.188 14.82 1 90.25 136 PRO B C 1
ATOM 2339 O O . PRO B 1 136 ? -12.055 24.422 15.789 1 90.25 136 PRO B O 1
ATOM 2342 N N . ASP B 1 137 ? -12.359 24.828 13.641 1 87.88 137 ASP B N 1
ATOM 2343 C CA . ASP B 1 137 ? -13.039 23.578 13.367 1 87.88 137 ASP B CA 1
ATOM 2344 C C . ASP B 1 137 ? -12.141 22.375 13.695 1 87.88 137 ASP B C 1
ATOM 2346 O O . ASP B 1 137 ? -12.633 21.281 13.969 1 87.88 137 ASP B O 1
ATOM 2350 N N . VAL B 1 138 ? -10.898 22.562 13.695 1 90.69 138 VAL B N 1
ATOM 2351 C CA . VAL B 1 138 ? -9.945 21.484 13.938 1 90.69 138 VAL B CA 1
ATOM 2352 C C . VAL B 1 138 ? -10.031 21.047 15.398 1 90.69 138 VAL B C 1
ATOM 2354 O O . VAL B 1 138 ? -9.555 19.953 15.742 1 90.69 138 VAL B O 1
ATOM 2357 N N . LEU B 1 139 ? -10.633 21.828 16.203 1 87.69 139 LEU B N 1
ATOM 2358 C CA . LEU B 1 139 ? -10.773 21.516 17.625 1 87.69 139 LEU B CA 1
ATOM 2359 C C . LEU B 1 139 ? -11.805 20.422 17.844 1 87.69 139 LEU B C 1
ATOM 2361 O O . LEU B 1 139 ? -11.859 19.812 18.906 1 87.69 139 LEU B O 1
ATOM 2365 N N . ASN B 1 140 ? -12.602 20.203 16.875 1 90.25 140 ASN B N 1
ATOM 2366 C CA . ASN B 1 140 ? -13.594 19.141 17 1 90.25 140 ASN B CA 1
ATOM 2367 C C . ASN B 1 140 ? -12.945 17.781 17.219 1 90.25 140 ASN B C 1
ATOM 2369 O O . ASN B 1 140 ? -11.898 17.484 16.641 1 90.25 140 ASN B O 1
ATOM 2373 N N . ALA B 1 141 ? -13.57 16.891 18 1 86.75 141 ALA B N 1
ATOM 2374 C CA . ALA B 1 141 ? -13.039 15.594 18.391 1 86.75 141 ALA B CA 1
ATOM 2375 C C . ALA B 1 141 ? -12.812 14.703 17.172 1 86.75 141 ALA B C 1
ATOM 2377 O O . ALA B 1 141 ? -11.906 13.867 17.156 1 86.75 141 ALA B O 1
ATOM 2378 N N . ASN B 1 142 ? -13.523 14.875 16.125 1 87.69 142 ASN B N 1
ATOM 2379 C CA . ASN B 1 142 ? -13.453 14.031 14.938 1 87.69 142 ASN B CA 1
ATOM 2380 C C . ASN B 1 142 ? -12.383 14.531 13.969 1 87.69 142 ASN B C 1
ATOM 2382 O O . ASN B 1 142 ? -12.242 13.992 12.867 1 87.69 142 ASN B O 1
ATOM 2386 N N . CYS B 1 143 ? -11.562 15.531 14.484 1 92.06 143 CYS B N 1
ATOM 2387 C CA . CYS B 1 143 ? -10.586 16.109 13.578 1 92.06 143 CYS B CA 1
ATOM 2388 C C . CYS B 1 143 ? -9.164 15.82 14.047 1 92.06 143 CYS B C 1
ATOM 2390 O O . CYS B 1 143 ? -8.227 16.531 13.68 1 92.06 143 CYS B O 1
ATOM 2392 N N . GLU B 1 144 ? -9.031 14.781 14.859 1 93.19 144 GLU B N 1
ATOM 2393 C CA . GLU B 1 144 ? -7.707 14.43 15.375 1 93.19 144 GLU B CA 1
ATOM 2394 C C . GLU B 1 144 ? -6.754 14.07 14.234 1 93.19 144 GLU B C 1
ATOM 2396 O O . GLU B 1 144 ? -5.602 14.5 14.227 1 93.19 144 GLU B O 1
ATOM 2401 N N . ASP B 1 145 ? -7.266 13.312 13.297 1 94.12 145 ASP B N 1
ATOM 2402 C CA . ASP B 1 145 ? -6.438 12.891 12.172 1 94.12 145 ASP B CA 1
ATOM 2403 C C . ASP B 1 145 ? -6.059 14.086 11.289 1 94.12 145 ASP B C 1
ATOM 2405 O O . ASP B 1 145 ? -4.969 14.117 10.719 1 94.12 145 ASP B O 1
ATOM 2409 N N . ILE B 1 146 ? -6.926 15.078 11.234 1 96.31 146 ILE B N 1
ATOM 2410 C CA . ILE B 1 146 ? -6.652 16.281 10.477 1 96.31 146 ILE B CA 1
ATOM 2411 C C . ILE B 1 146 ? -5.586 17.109 11.188 1 96.31 146 ILE B C 1
ATOM 2413 O O . ILE B 1 146 ? -4.656 17.625 10.555 1 96.31 146 ILE B O 1
ATOM 2417 N N . ALA B 1 147 ? -5.734 17.203 12.492 1 96.31 147 ALA B N 1
ATOM 2418 C CA . ALA B 1 147 ? -4.75 17.938 13.281 1 96.31 147 ALA B CA 1
ATOM 2419 C C . ALA B 1 147 ? -3.357 17.328 13.133 1 96.31 147 ALA B C 1
ATOM 2421 O O . ALA B 1 147 ? -2.371 18.047 12.961 1 96.31 147 ALA B O 1
ATOM 2422 N N . ASP B 1 148 ? -3.324 16.062 13.172 1 95.62 148 ASP B N 1
ATOM 2423 C CA . ASP B 1 148 ? -2.053 15.367 13 1 95.62 148 ASP B CA 1
ATOM 2424 C C . ASP B 1 148 ? -1.473 15.625 11.609 1 95.62 148 ASP B C 1
ATOM 2426 O O . ASP B 1 148 ? -0.261 15.789 11.461 1 95.62 148 ASP B O 1
ATOM 2430 N N . ALA B 1 149 ? -2.326 15.656 10.633 1 97.75 149 ALA B N 1
ATOM 2431 C CA . ALA B 1 149 ? -1.889 15.953 9.273 1 97.75 149 ALA B CA 1
ATOM 2432 C C . ALA B 1 149 ? -1.308 17.359 9.18 1 97.75 149 ALA B C 1
ATOM 2434 O O . ALA B 1 149 ? -0.259 17.562 8.562 1 97.75 149 ALA B O 1
ATOM 2435 N N . PHE B 1 150 ? -1.955 18.312 9.797 1 97.5 150 PHE B N 1
ATOM 2436 C CA . PHE B 1 150 ? -1.433 19.672 9.828 1 97.5 150 PHE B CA 1
ATOM 2437 C C . PHE B 1 150 ? -0.08 19.719 10.531 1 97.5 150 PHE B C 1
ATOM 2439 O O . PHE B 1 150 ? 0.842 20.391 10.07 1 97.5 150 PHE B O 1
ATOM 2446 N N . ALA B 1 151 ? 0.007 18.984 11.633 1 96.69 151 ALA B N 1
ATOM 2447 C CA . ALA B 1 151 ? 1.256 18.969 12.391 1 96.69 151 ALA B CA 1
ATOM 2448 C C . ALA B 1 151 ? 2.416 18.484 11.523 1 96.69 151 ALA B C 1
ATOM 2450 O O . ALA B 1 151 ? 3.516 19.031 11.586 1 96.69 151 ALA B O 1
ATOM 2451 N N . LEU B 1 152 ? 2.154 17.531 10.766 1 97.38 152 LEU B N 1
ATOM 2452 C CA . LEU B 1 152 ? 3.17 17 9.867 1 97.38 152 LEU B CA 1
ATOM 2453 C C . LEU B 1 152 ? 3.584 18.047 8.836 1 97.38 152 LEU B C 1
ATOM 2455 O O . LEU B 1 152 ? 4.777 18.266 8.594 1 97.38 152 LEU B O 1
ATOM 2459 N N . ALA B 1 153 ? 2.609 18.688 8.195 1 97.19 153 ALA B N 1
ATOM 2460 C CA . ALA B 1 153 ? 2.883 19.719 7.188 1 97.19 153 ALA B CA 1
ATOM 2461 C C . ALA B 1 153 ? 3.678 20.875 7.789 1 97.19 153 ALA B C 1
ATOM 2463 O O . ALA B 1 153 ? 4.648 21.344 7.191 1 97.19 153 ALA B O 1
ATOM 2464 N N . ILE B 1 154 ? 3.303 21.281 8.945 1 95 154 ILE B N 1
ATOM 2465 C CA . ILE B 1 154 ? 3.967 22.375 9.648 1 95 154 ILE B CA 1
ATOM 2466 C C . ILE B 1 154 ? 5.402 21.984 9.984 1 95 154 ILE B C 1
ATOM 2468 O O . ILE B 1 154 ? 6.328 22.781 9.805 1 95 154 ILE B O 1
ATOM 2472 N N . CYS B 1 155 ? 5.512 20.781 10.469 1 95.31 155 CYS B N 1
ATOM 2473 C CA . CYS B 1 155 ? 6.836 20.266 10.789 1 95.31 155 CYS B CA 1
ATOM 2474 C C . CYS B 1 155 ? 7.77 20.375 9.594 1 95.31 155 CYS B C 1
ATOM 2476 O O . CYS B 1 155 ? 8.898 20.859 9.727 1 95.31 155 CYS B O 1
ATOM 2478 N N . HIS B 1 156 ? 7.324 19.984 8.477 1 95.69 156 HIS B N 1
ATOM 2479 C CA . HIS B 1 156 ? 8.133 20.047 7.266 1 95.69 156 HIS B CA 1
ATOM 2480 C C . HIS B 1 156 ? 8.469 21.5 6.91 1 95.69 156 HIS B C 1
ATOM 2482 O O . HIS B 1 156 ? 9.602 21.797 6.52 1 95.69 156 HIS B O 1
ATOM 2488 N N . ALA B 1 157 ? 7.504 22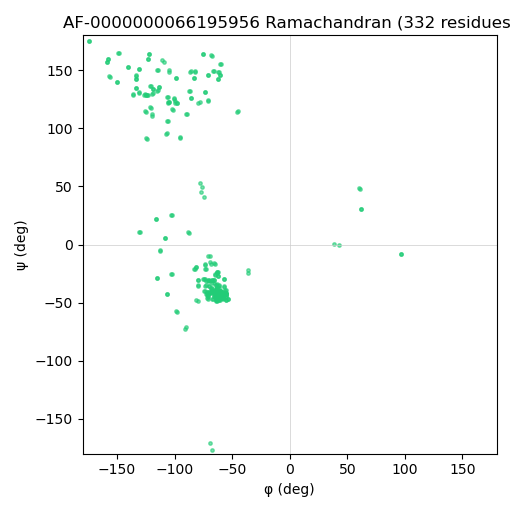.375 7.008 1 92.88 157 ALA B N 1
ATOM 2489 C CA . ALA B 1 157 ? 7.719 23.781 6.699 1 92.88 157 ALA B CA 1
ATOM 2490 C C . ALA B 1 157 ? 8.836 24.375 7.559 1 92.88 157 ALA B C 1
ATOM 2492 O O . ALA B 1 157 ? 9.641 25.172 7.078 1 92.88 157 ALA B O 1
ATOM 2493 N N . HIS B 1 158 ? 8.906 23.922 8.805 1 89.5 158 HIS B N 1
ATOM 2494 C CA . HIS B 1 158 ? 9.883 24.453 9.75 1 89.5 158 HIS B CA 1
ATOM 2495 C C . HIS B 1 158 ? 11.258 23.828 9.516 1 89.5 158 HIS B C 1
ATOM 2497 O O . HIS B 1 158 ? 12.281 24.469 9.781 1 89.5 158 HIS B O 1
ATOM 2503 N N . THR B 1 159 ? 11.305 22.594 9.148 1 83.38 159 THR B N 1
ATOM 2504 C CA . THR B 1 159 ? 12.555 21.859 8.969 1 83.38 159 THR B CA 1
ATOM 2505 C C . THR B 1 159 ? 13.172 22.156 7.609 1 83.38 159 THR B C 1
ATOM 2507 O O . THR B 1 159 ? 14.391 22.297 7.492 1 83.38 159 THR B O 1
ATOM 2510 N N . SER B 1 160 ? 12.391 22.094 6.551 1 72 160 SER B N 1
ATOM 2511 C CA . SER B 1 160 ? 12.891 22.312 5.195 1 72 160 SER B CA 1
ATOM 2512 C C . SER B 1 160 ? 13.43 23.734 5.031 1 72 160 SER B C 1
ATOM 2514 O O . SER B 1 160 ? 14.297 23.969 4.188 1 72 160 SER B O 1
ATOM 2516 N N . SER B 1 161 ? 12.805 24.703 5.664 1 57.66 161 SER B N 1
ATOM 2517 C CA . SER B 1 161 ? 13.344 26.047 5.633 1 57.66 161 SER B CA 1
ATOM 2518 C C . SER B 1 161 ? 14.781 26.094 6.16 1 57.66 161 SER B C 1
ATOM 2520 O O . SER B 1 161 ? 15.594 26.906 5.707 1 57.66 161 SER B O 1
ATOM 2522 N N . TYR B 1 162 ? 15.062 25.141 7.098 1 49.19 162 TYR B N 1
ATOM 2523 C CA . TYR B 1 162 ? 16.438 25.141 7.574 1 49.19 162 TYR B CA 1
ATOM 2524 C C . TYR B 1 162 ? 17.391 24.625 6.496 1 49.19 162 TYR B C 1
ATOM 2526 O O . TYR B 1 162 ? 18.547 25.062 6.414 1 49.19 162 TYR B O 1
ATOM 2534 N N . ASP B 1 163 ? 16.938 23.609 5.844 1 48.06 163 ASP B N 1
ATOM 2535 C CA . ASP B 1 163 ? 17.844 23.156 4.789 1 48.06 163 ASP B CA 1
ATOM 2536 C C . ASP B 1 163 ? 18 24.234 3.711 1 48.06 163 ASP B C 1
ATOM 2538 O O . ASP B 1 163 ? 19.062 24.328 3.092 1 48.06 163 ASP B O 1
ATOM 2542 N N . PHE B 1 164 ? 16.969 24.969 3.43 1 40.09 164 PHE B N 1
ATOM 2543 C CA . PHE B 1 164 ? 17.156 26.047 2.473 1 40.09 164 PHE B CA 1
ATOM 2544 C C . PHE B 1 164 ? 17.969 27.188 3.094 1 40.09 164 PHE B C 1
ATOM 2546 O O . PHE B 1 164 ? 18.516 28.016 2.381 1 40.09 164 PHE B O 1
ATOM 2553 N N . LEU B 1 165 ? 17.828 27.375 4.375 1 36.56 165 LEU B N 1
ATOM 2554 C CA . LEU B 1 165 ? 18.641 28.469 4.887 1 36.56 165 LEU B CA 1
ATOM 2555 C C . LEU B 1 165 ? 20.109 28.078 4.984 1 36.56 165 LEU B C 1
ATOM 2557 O O . LEU B 1 165 ? 20.938 28.875 5.418 1 36.56 165 LEU B O 1
ATOM 2561 N N . GLY B 1 166 ? 20.672 27.438 4.164 1 35.19 166 GLY B N 1
ATOM 2562 C CA . GLY B 1 166 ? 22.109 27.281 4.027 1 35.19 166 GLY B CA 1
ATOM 2563 C C . GLY B 1 166 ? 22.812 27.062 5.352 1 35.19 166 GLY B C 1
ATOM 2564 O O . GLY B 1 166 ? 24.031 27.266 5.465 1 35.19 166 GLY B O 1
ATOM 2565 N N . VAL B 1 167 ? 22.141 27.031 6.465 1 31.67 167 VAL B N 1
ATOM 2566 C CA . VAL B 1 167 ? 22.953 26.953 7.676 1 31.67 167 VAL B CA 1
ATOM 2567 C C . VAL B 1 167 ? 23.438 25.516 7.875 1 31.67 167 VAL B C 1
ATOM 2569 O O . VAL B 1 167 ? 22.656 24.625 8.203 1 31.67 167 VAL B O 1
ATOM 2572 N N . ARG B 1 168 ? 24.078 24.812 6.938 1 28.97 168 ARG B N 1
ATOM 2573 C CA . ARG B 1 168 ? 25.016 23.797 7.395 1 28.97 168 ARG B CA 1
ATOM 2574 C C . ARG B 1 168 ? 26.172 24.406 8.156 1 28.97 168 ARG B C 1
ATOM 2576 O O . ARG B 1 168 ? 26.719 25.438 7.73 1 28.97 168 ARG B O 1
#

Solvent-accessible surface area (backbone atoms only — not comparable to full-atom values): 17025 Å² total; per-residue (Å²): 115,76,41,38,29,27,5,35,28,77,38,74,46,46,27,12,27,18,30,32,36,32,47,51,101,82,42,61,37,69,69,52,69,48,68,51,76,46,60,88,85,48,53,71,51,55,39,49,36,49,52,38,53,53,52,40,51,52,44,69,77,42,75,45,65,30,38,26,35,61,55,81,71,58,63,95,51,39,69,60,33,32,47,37,16,16,42,44,24,34,54,47,34,51,36,35,77,68,70,32,51,76,46,71,40,45,62,41,54,18,35,23,62,61,65,71,38,48,83,60,50,74,66,51,45,18,51,42,49,18,64,65,43,70,38,70,72,37,59,43,82,90,22,56,43,29,30,50,2,39,27,34,24,50,27,45,58,63,52,53,50,45,66,68,56,62,71,120,115,76,40,35,28,27,5,35,28,78,38,78,46,48,28,12,28,18,30,34,37,34,46,49,102,82,42,60,38,68,69,51,71,47,68,51,77,47,61,86,87,49,55,70,52,56,40,49,36,50,50,36,53,54,52,40,50,52,44,70,76,42,76,47,66,31,38,28,36,61,55,81,70,56,66,92,52,40,69,58,33,32,47,38,15,16,44,43,25,34,54,47,34,51,35,35,76,68,72,31,52,76,46,71,42,45,62,40,56,17,36,24,61,61,65,71,37,48,82,58,50,73,66,51,44,18,50,40,50,19,63,67,44,70,38,70,72,38,59,42,83,89,23,55,43,29,32,51,1,40,29,36,24,51,26,46,59,63,50,51,50,43,66,68,56,64,70,120

Secondary structure (DSSP, 8-state):
--EEEEEEE--SSEEEEEEEEEEETTEEEEEEEEEEE--TTS-HHHHHHHHHHHHHHHHHH---SEEEEEPP---S-HHHHHHHHHHHHHHHHHHHTTT--EEEE-HHHHHHHHHS-TT--HHHHHHHHHHHHT-GGGGSGGGHHHHHHHHHHHHHHHHHHHHHTT--/--EEEEEEE--SSEEEEEEEEEEETTEEEEEEEEEEE--TTS-HHHHHHHHHHHHHHHHHH---SEEEEEPP---S-HHHHHHHHHHHHHHHHHHHTTT--EEEE-HHHHHHHHHS-TT--HHHHHHHHHHHHT-GGGGSGGGHHHHHHHHHHHHHHHHHHHHHTT--

Organism: Chlamydia felis (strain Fe/C-56) (NCBI:txid264202)

Radius of gyration: 22.41 Å; Cα contacts (8 Å, |Δi|>4): 693; chains: 2; bounding box: 48×66×46 Å

Nearest PDB structures (foldseek):
  7xhj-assembly1_A  TM=9.572E-01  e=2.531E-16  Deinococcus radiodurans R1 = ATCC 13939 = DSM 20539
  6lw3-assembly1_B  TM=9.459E-01  e=2.853E-16  Pseudomonas aeruginosa
  6s16-assembly1_B  TM=9.262E-01  e=1.827E-15  Thermus thermophilus HB8
  4ep4-assembly1_B  TM=8.828E-01  e=8.385E-16  Thermus thermophilus HB8
  4ld0-assembly1_A  TM=9.189E-01  e=6.426E-15  Thermus thermophilus HB8

Foldseek 3Di:
DKFKEKFWEFALFKIKMWIWIDDDLQAIATDDIDMDGHDPVDDLVVRLVSLLVVVLVVCVVPVGQEYEYEDDDDDPDPVRRVSRVSRVVSNVVSCVVVPRYYYYDHQLLLQCLQQVGSPDDLQSLLVSLCVRHVPVVCNDPVNSNNSSRSSRRSSCSNVVVVVVVPPD/DKFKEKFWEFALFKIKMWIWIDDDLQAIATDDIDMDGHDPVDDLVVRLVSLLVVVLVVCVVPVGQEYEYEDDDDDDDPVRRVSRVSRVVSNVVSCVVVPRYYYYDHQLLLQCLQQVGSPDDLQSLLVSLCVRHVPVVCNDPVNSNNSSRSSRRSSCSNVVVVVVVPPD

Sequence (336 aa):
MTQLIMGIDPGTLVSGYAIILVEQRYKIRAHSYGAIRLSSKDSLTQRYKQLFQTISGVLNDITPDAVVLETQYVHKNPQSTIKLGMARGVLVLAAALRDIPVFEYAPNVAKRAVVGRGNASKQQVQLMVSKMLNIPDVLNANCEDIADAFALAICHAHTSSYDFLGVRMTQLIMGIDPGTLVSGYAIILVEQRYKIRAHSYGAIRLSSKDSLTQRYKQLFQTISGVLNDITPDAVVLETQYVHKNPQSTIKLGMARGVLVLAAALRDIPVFEYAPNVAKRAVVGRGNASKQQVQLMVSKMLNIPDVLNANCEDIADAFALAICHAHTSSYDFLGVR